Protein AF-0000000068451616 (afdb_homodimer)

Radius of gyration: 32.71 Å; Cα contacts (8 Å, |Δi|>4): 612; chains: 2; bounding box: 84×54×165 Å

Organism: Equus asinus (NCBI:txid9793)

InterPro domains:
  IPR013106 Immunoglobulin V-set domain [PF07686] (40-135)
  IPR013783 Immunoglobulin-like fold [G3DSA:2.60.40.10] (35-140)
  IPR036179 Immunoglobulin-like domain superfamily [SSF48726] (35-139)
  IPR050831 Carcinoembryonic antigen-related cell adhesion [PTHR44427] (1-140)

Secondary structure (DSSP, 8-state):
------------------------------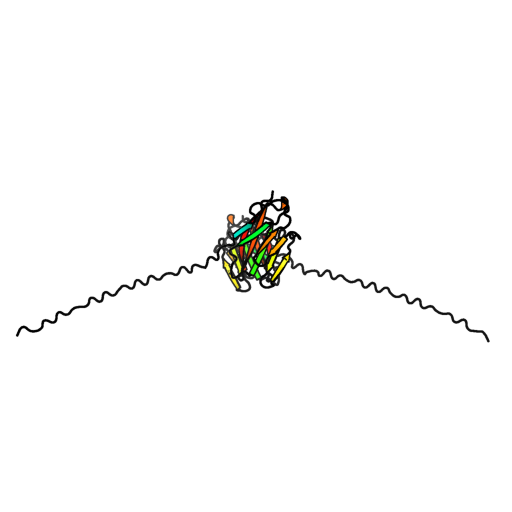-----EEEEESSEE-TTS-EEEEEE---TTEEEEEEEESSS--GGGEEEEEETTTTEEEE-TT--TTEEE-TTS-EEE-S--GGG-EEEEEEEEETTS-EEEEEEEEEE-/-----------------------------------EEEEESSEE-TTS-EEEEEE---TTEEEEEEEESSS--GGGEEEEEETTTTEEEE-TT--TTEEE-TTS-EEE-S--GGG-EEEEEEEEETTS-EEEEEEEEEE-

pLDDT: mean 82.46, std 22.52, range [28.64, 98.62]

Sequence (280 aa):
METPSATTHRGHILHGFLLAVSFLTFWNLPTSAKPIIESVPTNAITGMEVLLFVYNLPEDLAGCAWYKGDKVDPKLEIASFGINTSKITPGPAYTSQHKLYPDGSLLFRNVIPENTGYYTLLVTRKNSLVDTAIGELHIYMETPSATTHRGHILHGFLLAVSFLTFWNLPTSAKPIIESVPTNAITGMEVLLFVYNLPEDLAGCAWYKGDKVDPKLEIASFGINTSKITPGPAYTSQHKLYPDGSLLFRNVIPENTGYYTLLVTRKNSLVDTAIGELHIY

Foldseek 3Di:
DPDPDPPPPPPPPPPPPPPPPPPPPPVVVVPQDAKDWDKVVQEAEAQAKIKTDIPRADPQFQKKWKFPADDDDQCRTAWMAGPVVRDIGGGNNHDPQWDADPNGMIMGGRDDQVSFHKMKMWIAGPVRDIGIDIDGYHYD/DPDDPPPPPPPPPPPPPPPPPPPPPPPVPVPQDAKDWDKVVQEAEAQAKIKTDIPRADPQWQKKWKFPADDDDQCGTAWMAGPVVRDIGGGNNHDPQWDADPNGMIMGGRDDQVSFHKMKMWTAGPVRDIGIDIDGYHYD

Nearest PDB structures (foldseek):
  4wtz-assembly5_L  TM=9.786E-01  e=1.176E-15  Homo sapiens
  4wtz-assembly1_A  TM=9.736E-01  e=2.062E-15  Homo sapiens
  6gbg-assembly1_D  TM=9.822E-01  e=4.786E-15  Homo sapiens
  6xo1-assembly2_B  TM=9.746E-01  e=2.440E-15  Homo sapiens
  2qst-assembly1_A  TM=9.740E-01  e=8.392E-15  Homo sapiens

Solvent-accessible surface area (backbone atoms only — not comparable to full-atom values): 15755 Å² total; per-residue (Å²): 136,84,78,79,80,78,76,77,74,73,72,75,72,74,72,71,73,72,72,72,73,71,71,72,67,67,74,65,62,77,69,68,58,72,52,44,60,44,41,45,53,62,70,36,50,58,60,37,65,36,30,42,40,56,39,52,71,59,92,53,54,31,24,36,34,37,16,57,32,86,42,73,40,67,78,30,17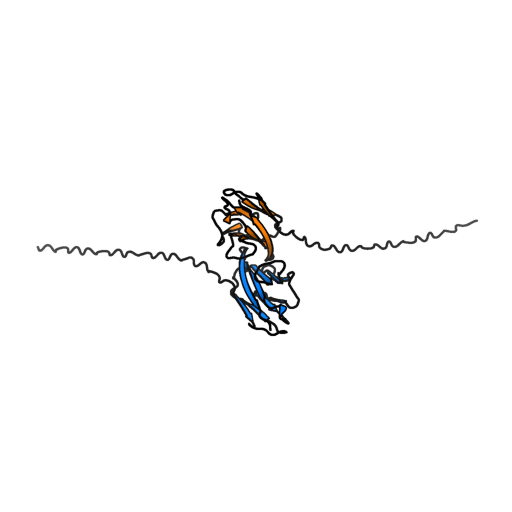,27,35,32,36,13,58,88,73,70,42,77,45,77,34,75,54,44,52,91,44,53,46,80,45,98,76,64,24,40,35,35,42,61,36,43,58,82,66,38,44,42,30,18,39,41,38,31,30,70,71,50,48,66,48,70,36,68,34,62,44,45,42,88,136,85,75,79,82,78,77,79,74,75,74,77,74,73,74,70,76,72,71,72,72,72,70,71,65,67,74,66,63,76,69,66,58,72,51,45,60,43,43,46,54,63,69,36,51,58,60,37,65,36,30,42,39,55,39,52,71,59,90,54,53,32,24,36,34,37,16,57,31,85,41,74,40,67,76,30,17,28,36,33,36,12,58,89,74,71,40,75,44,76,34,78,55,44,52,91,45,52,46,80,43,98,77,65,23,38,35,36,44,59,35,45,59,84,64,38,44,41,29,19,39,39,37,32,30,69,70,50,49,67,48,70,37,69,38,62,45,45,42,88

Structure (mmCIF, N/CA/C/O backbone):
data_AF-0000000068451616-model_v1
#
loop_
_entity.id
_entity.type
_entity.pdbx_description
1 polymer 'Immunoglobulin V-set domain-containing protein'
#
loop_
_atom_site.group_PDB
_atom_site.id
_atom_site.type_symbol
_atom_site.label_atom_id
_atom_site.label_alt_id
_atom_site.label_comp_id
_atom_site.label_asym_id
_atom_site.label_entity_id
_atom_site.label_seq_id
_atom_site.pdbx_PDB_ins_code
_atom_site.Cartn_x
_atom_site.Cartn_y
_atom_site.Cartn_z
_atom_site.occupancy
_atom_site.B_iso_or_equiv
_atom_site.auth_seq_id
_atom_site.auth_comp_id
_atom_site.auth_asym_id
_atom_site.auth_atom_id
_atom_site.pdbx_PDB_model_num
ATOM 1 N N . MET A 1 1 ? 0.241 -14.672 96.75 1 29.44 1 MET A N 1
ATOM 2 C CA . MET A 1 1 ? -0.595 -14.234 95.625 1 29.44 1 MET A CA 1
ATOM 3 C C . MET A 1 1 ? 0.26 -13.703 94.5 1 29.44 1 MET A C 1
ATOM 5 O O . MET A 1 1 ? 0.786 -12.594 94.562 1 29.44 1 MET A O 1
ATOM 9 N N . GLU A 1 2 ? 1.086 -14.617 93.812 1 35.72 2 GLU A N 1
ATOM 10 C CA . GLU A 1 2 ? 2.096 -14.484 92.75 1 35.72 2 GLU A CA 1
ATOM 11 C C . GLU A 1 2 ? 1.477 -14.008 91.438 1 35.72 2 GLU A C 1
ATOM 13 O O . GLU A 1 2 ? 0.476 -14.562 91 1 35.72 2 GLU A O 1
ATOM 18 N N . THR A 1 3 ? 1.466 -12.695 91.25 1 39.06 3 THR A N 1
ATOM 19 C CA . THR A 1 3 ? 0.95 -11.953 90.062 1 39.06 3 THR A CA 1
ATOM 20 C C . THR A 1 3 ? 1.552 -12.477 88.75 1 39.06 3 THR A C 1
ATOM 22 O O . THR A 1 3 ? 2.773 -12.562 88.625 1 39.06 3 THR A O 1
ATOM 25 N N . PRO A 1 4 ? 0.823 -13.305 88 1 42.22 4 PRO A N 1
ATOM 26 C CA . PRO A 1 4 ? 1.275 -13.922 86.75 1 42.22 4 PRO A CA 1
ATOM 27 C C . PRO A 1 4 ? 1.664 -12.898 85.688 1 42.22 4 PRO A C 1
ATOM 29 O O . PRO A 1 4 ? 1.016 -11.852 85.562 1 42.22 4 PRO A O 1
ATOM 32 N N . SER A 1 5 ? 2.961 -12.711 85.375 1 38.53 5 SER A N 1
ATOM 33 C CA . SER A 1 5 ? 3.598 -11.852 84.375 1 38.53 5 SER A CA 1
ATOM 34 C C . SER A 1 5 ? 3.027 -12.102 83 1 38.53 5 SER A C 1
ATOM 36 O O . SER A 1 5 ? 2.971 -13.25 82.5 1 38.53 5 SER A O 1
ATOM 38 N N . ALA A 1 6 ? 2.033 -11.328 82.562 1 42.56 6 ALA A N 1
ATOM 39 C CA . ALA A 1 6 ? 1.314 -11.234 81.312 1 42.56 6 ALA A CA 1
ATOM 40 C C . ALA A 1 6 ? 2.283 -11.086 80.125 1 42.56 6 ALA A C 1
ATOM 42 O O . ALA A 1 6 ? 3.014 -10.094 80.062 1 42.56 6 ALA A O 1
ATOM 43 N N . THR A 1 7 ? 2.992 -12.172 79.75 1 39.66 7 THR A N 1
ATOM 44 C CA . THR A 1 7 ? 3.879 -12.133 78.625 1 39.66 7 THR A CA 1
ATOM 45 C C . THR A 1 7 ? 3.133 -11.633 77.375 1 39.66 7 THR A C 1
ATOM 47 O O . THR A 1 7 ? 2.137 -12.234 76.938 1 39.66 7 THR A O 1
ATOM 50 N N . THR A 1 8 ? 3.01 -10.281 77.25 1 39.38 8 THR A N 1
ATOM 51 C CA . THR A 1 8 ? 2.436 -9.633 76.062 1 39.38 8 THR A CA 1
ATOM 52 C C . THR A 1 8 ? 3.107 -10.141 74.75 1 39.38 8 THR A C 1
ATOM 54 O O . THR A 1 8 ? 4.32 -9.992 74.625 1 39.38 8 THR A O 1
ATOM 57 N N . HIS A 1 9 ? 2.805 -11.414 74.312 1 40.88 9 HIS A N 1
ATOM 58 C CA . HIS A 1 9 ? 3.248 -11.914 73.062 1 40.88 9 HIS A CA 1
ATOM 59 C C . HIS A 1 9 ? 2.887 -10.938 71.938 1 40.88 9 HIS A C 1
ATOM 61 O O . HIS A 1 9 ? 1.709 -10.641 71.688 1 40.88 9 HIS A O 1
ATOM 67 N N . ARG A 1 10 ? 3.586 -9.773 71.812 1 38.19 10 ARG A N 1
ATOM 68 C CA . ARG A 1 10 ? 3.391 -8.883 70.688 1 38.19 10 ARG A CA 1
ATOM 69 C C . ARG A 1 10 ? 3.494 -9.648 69.375 1 38.19 10 ARG A C 1
ATOM 71 O O . ARG A 1 10 ? 4.527 -10.25 69.125 1 38.19 10 ARG A O 1
ATOM 78 N N . GLY A 1 11 ? 2.439 -10.359 69 1 37.06 11 GLY A N 1
ATOM 79 C CA . GLY A 1 11 ? 2.34 -10.914 67.688 1 37.06 11 GLY A CA 1
ATOM 80 C C . GLY A 1 11 ? 2.732 -9.93 66.562 1 37.06 11 GLY A C 1
ATOM 81 O O . GLY A 1 11 ? 2.213 -8.812 66.562 1 37.06 11 GLY A O 1
ATOM 82 N N . HIS A 1 12 ? 4.098 -9.719 66.375 1 43.09 12 HIS A N 1
ATOM 83 C CA . HIS A 1 12 ? 4.508 -8.992 65.188 1 43.09 12 HIS A CA 1
ATOM 84 C C . HIS A 1 12 ? 3.707 -9.43 64 1 43.09 12 HIS A C 1
ATOM 86 O O . HIS A 1 12 ? 3.705 -10.609 63.625 1 43.09 12 HIS A O 1
ATOM 92 N N . ILE A 1 13 ? 2.496 -8.922 63.875 1 42.34 13 ILE A N 1
ATOM 93 C CA . ILE A 1 13 ? 1.743 -9.016 62.625 1 42.34 13 ILE A CA 1
ATOM 94 C C . ILE A 1 13 ? 2.633 -8.625 61.469 1 42.34 13 ILE A C 1
ATOM 96 O O . ILE A 1 13 ? 3.102 -7.484 61.375 1 42.34 13 ILE A O 1
ATOM 100 N N . LEU A 1 14 ? 3.602 -9.516 61.094 1 39.62 14 LEU A N 1
ATOM 101 C CA . LEU A 1 14 ? 4.238 -9.328 59.781 1 39.62 14 LEU A CA 1
ATOM 102 C C . LEU A 1 14 ? 3.205 -8.977 58.719 1 39.62 14 LEU A C 1
ATOM 104 O O . LEU A 1 14 ? 2.295 -9.758 58.438 1 39.62 14 LEU A O 1
ATOM 108 N N . HIS A 1 15 ? 2.73 -7.688 58.75 1 44.72 15 HIS A N 1
ATOM 109 C CA . HIS A 1 15 ? 2.033 -7.215 57.562 1 44.72 15 HIS A CA 1
ATOM 110 C C . HIS A 1 15 ? 2.729 -7.691 56.312 1 44.72 15 HIS A C 1
ATOM 112 O O . HIS A 1 15 ? 3.9 -7.383 56.062 1 44.72 15 HIS A O 1
ATOM 118 N N . GLY A 1 16 ? 2.529 -8.953 55.969 1 41.09 16 GLY A N 1
ATOM 119 C CA . GLY A 1 16 ? 2.92 -9.391 54.625 1 41.09 16 GLY A CA 1
ATOM 120 C C . GLY A 1 16 ? 2.721 -8.328 53.562 1 41.09 16 GLY A C 1
ATOM 121 O O . GLY A 1 16 ? 1.632 -7.762 53.438 1 41.09 16 GLY A O 1
ATOM 122 N N . PHE A 1 17 ? 3.701 -7.391 53.375 1 48.03 17 PHE A N 1
ATOM 123 C CA . PHE A 1 17 ? 3.742 -6.559 52.188 1 48.03 17 PHE A CA 1
ATOM 124 C C . PHE A 1 17 ? 3.299 -7.352 50.969 1 48.03 17 PHE A C 1
ATOM 126 O O . PHE A 1 17 ? 3.99 -8.273 50.531 1 48.03 17 PHE A O 1
ATOM 133 N N . LEU A 1 18 ? 1.997 -7.625 50.875 1 45.25 18 LEU A N 1
ATOM 134 C CA . LEU A 1 18 ? 1.497 -8.078 49.594 1 45.25 18 LEU A CA 1
ATOM 135 C C . LEU A 1 18 ? 2.02 -7.191 48.469 1 45.25 18 LEU A C 1
ATOM 137 O O . LEU A 1 18 ? 1.671 -6.008 48.375 1 45.25 18 LEU A O 1
ATOM 141 N N . LEU A 1 19 ? 3.389 -7.273 48.219 1 43.84 19 LEU A N 1
ATOM 142 C CA . LEU A 1 19 ? 3.828 -6.711 46.938 1 43.84 19 LEU A CA 1
ATOM 143 C C . LEU A 1 19 ? 2.855 -7.062 45.812 1 43.84 19 LEU A C 1
ATOM 145 O O . LEU A 1 19 ? 2.715 -8.234 45.469 1 43.84 19 LEU A O 1
ATOM 149 N N . ALA A 1 20 ? 1.73 -6.367 45.781 1 45.69 20 ALA A N 1
ATOM 150 C CA . ALA A 1 20 ? 0.934 -6.434 44.531 1 45.69 20 ALA A CA 1
ATOM 151 C C . ALA A 1 20 ? 1.814 -6.281 43.312 1 45.69 20 ALA A C 1
ATOM 153 O O . ALA A 1 20 ? 2.387 -5.215 43.062 1 45.69 20 ALA A O 1
ATOM 154 N N . VAL A 1 21 ? 2.658 -7.266 42.969 1 46.81 21 VAL A N 1
ATOM 155 C CA . VAL A 1 21 ? 3.225 -7.246 41.625 1 46.81 21 VAL A CA 1
ATOM 156 C C . VAL A 1 21 ? 2.145 -6.879 40.625 1 46.81 21 VAL A C 1
ATOM 158 O O . VAL A 1 21 ? 1.189 -7.633 40.406 1 46.81 21 VAL A O 1
ATOM 161 N N . SER A 1 22 ? 1.773 -5.605 40.562 1 43.66 22 SER A N 1
ATOM 162 C CA . SER A 1 22 ? 0.978 -5.211 39.406 1 43.66 22 SER A CA 1
ATOM 163 C C . SER A 1 22 ? 1.581 -5.742 38.125 1 43.66 22 SER A C 1
ATOM 165 O O . SER A 1 22 ? 2.709 -5.391 37.75 1 43.66 22 SER A O 1
ATOM 167 N N . PHE A 1 23 ? 1.336 -7.004 37.781 1 44.09 23 PHE A N 1
ATOM 168 C CA . PHE A 1 23 ? 1.593 -7.441 36.438 1 44.09 23 PHE A CA 1
ATOM 169 C C . PHE A 1 23 ? 1.141 -6.379 35.438 1 44.09 23 PHE A C 1
ATOM 171 O O . PHE A 1 23 ? -0.058 -6.137 35.281 1 44.09 23 PHE A O 1
ATOM 178 N N . LEU A 1 24 ? 1.8 -5.227 35.375 1 41.12 24 LEU A N 1
ATOM 179 C CA . LEU A 1 24 ? 1.592 -4.5 34.125 1 41.12 24 LEU A CA 1
ATOM 180 C C . LEU A 1 24 ? 1.458 -5.465 32.969 1 41.12 24 LEU A C 1
ATOM 182 O O . LEU A 1 24 ? 2.432 -6.117 32.562 1 41.12 24 LEU A O 1
ATOM 186 N N . THR A 1 25 ? 0.361 -6.211 32.938 1 39.06 25 THR A N 1
ATOM 187 C CA . THR A 1 25 ? 0.051 -6.906 31.688 1 39.06 25 THR A CA 1
ATOM 188 C C . THR A 1 25 ? 0.495 -6.086 30.469 1 39.06 25 THR A C 1
ATOM 190 O O . THR A 1 25 ? 0.006 -4.973 30.266 1 39.06 25 THR A O 1
ATOM 193 N N . PHE A 1 26 ? 1.808 -5.969 30.297 1 38.78 26 PHE A N 1
ATOM 194 C CA . PHE A 1 26 ? 2.119 -5.594 28.922 1 38.78 26 PHE A CA 1
ATOM 195 C C . PHE A 1 26 ? 1.011 -6.039 27.969 1 38.78 26 PHE A C 1
ATOM 197 O O . PHE A 1 26 ? 0.754 -7.234 27.828 1 38.78 26 PHE A O 1
ATOM 204 N N . TRP A 1 27 ? -0.076 -5.367 27.969 1 40 27 TRP A N 1
ATOM 205 C CA . TRP A 1 27 ? -0.937 -5.562 26.797 1 40 27 TRP A CA 1
ATOM 206 C C . TRP A 1 27 ? -0.13 -6.051 25.609 1 40 27 TRP A C 1
ATOM 208 O O . TRP A 1 27 ? 0.63 -5.289 25 1 40 27 TRP A O 1
ATOM 218 N N . ASN A 1 28 ? 0.568 -7.164 25.719 1 40.34 28 ASN A N 1
ATOM 219 C CA . ASN A 1 28 ? 1.005 -7.828 24.5 1 40.34 28 ASN A CA 1
ATOM 220 C C . ASN A 1 28 ? 0.06 -7.543 23.344 1 40.34 28 ASN A C 1
ATOM 222 O O . ASN A 1 28 ? -1.091 -7.98 23.344 1 40.34 28 ASN A O 1
ATOM 226 N N . LEU A 1 29 ? -0.172 -6.363 22.938 1 41.44 29 LEU A N 1
ATOM 227 C CA . LEU A 1 29 ? -0.788 -6.262 21.609 1 41.44 29 LEU A CA 1
ATOM 228 C C . LEU A 1 29 ? -0.482 -7.496 20.781 1 41.44 29 LEU A C 1
ATOM 230 O O . LEU A 1 29 ? 0.672 -7.922 20.688 1 41.44 29 LEU A O 1
ATOM 234 N N . PRO A 1 30 ? -1.293 -8.484 20.875 1 46.47 30 PRO A N 1
ATOM 235 C CA . PRO A 1 30 ? -1.047 -9.547 19.906 1 46.47 30 PRO A CA 1
ATOM 236 C C . PRO A 1 30 ? -0.325 -9.055 18.656 1 46.47 30 PRO A C 1
ATOM 238 O O . PRO A 1 30 ? -0.848 -8.195 17.938 1 46.47 30 PRO A O 1
ATOM 241 N N . THR A 1 31 ? 0.935 -8.766 18.719 1 52.78 31 THR A N 1
ATOM 242 C CA . THR A 1 31 ? 1.707 -8.508 17.5 1 52.78 31 THR A CA 1
ATOM 243 C C . THR A 1 31 ? 1.295 -9.469 16.391 1 52.78 31 THR A C 1
ATOM 245 O O . THR A 1 31 ? 1.575 -10.664 16.453 1 52.78 31 THR A O 1
ATOM 248 N N . SER A 1 32 ? 0.023 -9.422 16.047 1 60.88 32 SER A N 1
ATOM 249 C CA . SER A 1 32 ? -0.247 -10.266 14.891 1 60.88 32 SER A CA 1
ATOM 250 C C . SER A 1 32 ? 0.983 -10.391 13.992 1 60.88 32 SER A C 1
ATOM 252 O O . SER A 1 32 ? 1.671 -9.398 13.734 1 60.88 32 SER A O 1
ATOM 254 N N . ALA A 1 33 ? 1.631 -11.445 13.992 1 74.56 33 ALA A N 1
ATOM 255 C CA . ALA A 1 33 ? 2.785 -11.758 13.156 1 74.56 33 ALA A CA 1
ATOM 256 C C . ALA A 1 33 ? 2.605 -11.195 11.742 1 74.56 33 ALA A C 1
ATOM 258 O O . ALA A 1 33 ? 1.495 -11.195 11.211 1 74.56 33 ALA A O 1
ATOM 259 N N . LYS A 1 34 ? 3.635 -10.461 11.219 1 86.19 34 LYS A N 1
ATOM 260 C CA . LYS A 1 34 ? 3.691 -9.984 9.844 1 86.19 34 LYS A CA 1
ATOM 261 C C . LYS A 1 34 ? 3.609 -11.141 8.852 1 86.19 34 LYS A C 1
ATOM 263 O O . LYS A 1 34 ? 4.074 -12.242 9.141 1 86.19 34 LYS A O 1
ATOM 268 N N . PRO A 1 35 ? 2.943 -10.961 7.789 1 94.06 35 PRO A N 1
ATOM 269 C CA . PRO A 1 35 ? 2.896 -12.023 6.785 1 94.06 35 PRO A CA 1
ATOM 270 C C . PRO A 1 35 ? 4.285 -12.469 6.336 1 94.06 35 PRO A C 1
ATOM 272 O O . PRO A 1 35 ? 5.203 -11.648 6.234 1 94.06 35 PRO A O 1
ATOM 275 N N . ILE A 1 36 ? 4.438 -13.742 6.086 1 95.44 36 ILE A N 1
ATOM 276 C CA . ILE A 1 36 ? 5.66 -14.344 5.562 1 95.44 36 ILE A CA 1
ATOM 277 C C . ILE A 1 36 ? 5.375 -15 4.215 1 95.44 36 ILE A C 1
ATOM 279 O O . ILE A 1 36 ? 4.344 -15.656 4.047 1 95.44 36 ILE A O 1
ATOM 283 N N . ILE A 1 37 ? 6.301 -14.867 3.314 1 98 37 ILE A N 1
ATOM 284 C CA . ILE A 1 37 ? 6.121 -15.414 1.975 1 98 37 ILE A CA 1
ATOM 285 C C . ILE A 1 37 ? 7.195 -16.469 1.7 1 98 37 ILE A C 1
ATOM 287 O O . ILE A 1 37 ? 8.375 -16.25 1.982 1 98 37 ILE A O 1
ATOM 291 N N . GLU A 1 38 ? 6.762 -17.562 1.189 1 97.5 38 GLU A N 1
ATOM 292 C CA . GLU A 1 38 ? 7.695 -18.594 0.761 1 97.5 38 GLU A CA 1
ATOM 293 C C . GLU A 1 38 ? 7.438 -19 -0.686 1 97.5 38 GLU A C 1
ATOM 295 O O . GLU A 1 38 ? 6.289 -19.219 -1.081 1 97.5 38 GLU A O 1
ATOM 300 N N . SER A 1 39 ? 8.484 -19.062 -1.41 1 98.06 39 SER A N 1
ATOM 301 C CA . SER A 1 39 ? 8.383 -19.562 -2.777 1 98.06 39 SER A CA 1
ATOM 302 C C . SER A 1 39 ? 8.461 -21.078 -2.816 1 98.06 39 SER A C 1
ATOM 304 O O . SER A 1 39 ? 9.398 -21.672 -2.287 1 98.06 39 SER A O 1
ATOM 306 N N . VAL A 1 40 ? 7.523 -21.703 -3.486 1 97.38 40 VAL A N 1
ATOM 307 C CA . VAL A 1 40 ? 7.473 -23.172 -3.578 1 97.38 40 VAL A CA 1
ATOM 308 C C . VAL A 1 40 ? 7.258 -23.594 -5.027 1 97.38 40 VAL A C 1
ATOM 310 O O . VAL A 1 40 ? 6.172 -23.406 -5.582 1 97.38 40 VAL A O 1
ATOM 313 N N . PRO A 1 41 ? 8.164 -24.141 -5.719 1 97.12 41 PRO A N 1
ATOM 314 C CA . PRO A 1 41 ? 9.492 -24.453 -5.18 1 97.12 41 PRO A CA 1
ATOM 315 C C . PRO A 1 41 ? 10.375 -23.203 -5.035 1 97.12 41 PRO 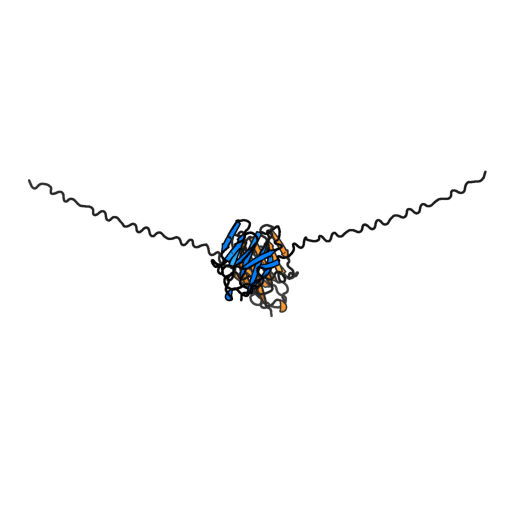A C 1
ATOM 317 O O . PRO A 1 41 ? 10.062 -22.156 -5.605 1 97.12 41 PRO A O 1
ATOM 320 N N . THR A 1 42 ? 11.453 -23.25 -4.207 1 95.38 42 THR A N 1
ATOM 321 C CA . THR A 1 42 ? 12.367 -22.141 -3.98 1 95.38 42 THR A CA 1
ATOM 322 C C . THR A 1 42 ? 13.094 -21.766 -5.27 1 95.38 42 THR A C 1
ATOM 324 O O . THR A 1 42 ? 13.297 -20.578 -5.555 1 95.38 42 THR A O 1
ATOM 327 N N . ASN A 1 43 ? 13.602 -22.781 -5.969 1 95.38 43 ASN A N 1
ATOM 328 C CA . ASN A 1 43 ? 14.18 -22.641 -7.301 1 95.38 43 ASN A CA 1
ATOM 329 C C . ASN A 1 43 ? 13.352 -23.375 -8.352 1 95.38 43 ASN A C 1
ATOM 331 O O . ASN A 1 43 ? 13.102 -24.562 -8.227 1 95.38 43 ASN A O 1
ATOM 335 N N . ALA A 1 44 ? 12.953 -22.578 -9.297 1 94.69 44 ALA A N 1
ATOM 336 C CA . ALA A 1 44 ? 12.078 -23.172 -10.297 1 94.69 44 ALA A CA 1
ATOM 337 C C . ALA A 1 44 ? 12.75 -23.234 -11.664 1 94.69 44 ALA A C 1
ATOM 339 O O . ALA A 1 44 ? 13.656 -22.438 -11.945 1 94.69 44 ALA A O 1
ATOM 340 N N . ILE A 1 45 ? 12.297 -24.234 -12.406 1 95.38 45 ILE A N 1
ATOM 341 C CA . ILE A 1 45 ? 12.758 -24.375 -13.781 1 95.38 45 ILE A CA 1
ATOM 342 C C . ILE A 1 45 ? 11.711 -23.828 -14.742 1 95.38 45 ILE A C 1
ATOM 344 O O . ILE A 1 45 ? 10.508 -23.922 -14.477 1 95.38 45 ILE A O 1
ATOM 348 N N . THR A 1 46 ? 12.258 -23.328 -15.828 1 96.19 46 THR A N 1
ATOM 349 C CA . THR A 1 46 ? 11.383 -22.781 -16.859 1 96.19 46 THR A CA 1
ATOM 350 C C . THR A 1 46 ? 10.289 -23.766 -17.234 1 96.19 46 THR A C 1
ATOM 352 O O . THR A 1 46 ? 10.555 -24.969 -17.375 1 96.19 46 THR A O 1
ATOM 355 N N . GLY A 1 47 ? 9.023 -23.297 -17.297 1 96.25 47 GLY A N 1
ATOM 356 C CA . GLY A 1 47 ? 7.91 -24.125 -17.734 1 96.25 47 GLY A CA 1
ATOM 357 C C . GLY A 1 47 ? 7.105 -24.688 -16.578 1 96.25 47 GLY A C 1
ATOM 358 O O . GLY A 1 47 ? 5.992 -25.188 -16.781 1 96.25 47 GLY A O 1
ATOM 359 N N . MET A 1 48 ? 7.574 -24.578 -15.367 1 96.06 48 MET A N 1
ATOM 360 C CA . MET A 1 48 ? 6.891 -25.156 -14.211 1 96.06 48 MET A CA 1
ATOM 361 C C . MET A 1 48 ? 6.02 -24.109 -13.516 1 96.06 48 MET A C 1
ATOM 363 O O . MET A 1 48 ? 5.895 -22.984 -13.992 1 96.06 48 MET A O 1
ATOM 367 N N . GLU A 1 49 ? 5.309 -24.609 -12.508 1 97.88 49 GLU A N 1
ATOM 368 C CA . GLU A 1 49 ? 4.512 -23.719 -11.672 1 97.88 49 GLU A CA 1
ATOM 369 C C . GLU A 1 49 ? 5.25 -23.375 -10.383 1 97.88 49 GLU A C 1
ATOM 371 O O . GLU A 1 49 ? 5.98 -24.203 -9.836 1 97.88 49 GLU A O 1
ATOM 376 N N . VAL A 1 50 ? 5.125 -22.188 -10.008 1 98.44 50 VAL A N 1
ATOM 377 C CA . VAL A 1 50 ? 5.695 -21.75 -8.742 1 98.44 50 VAL A CA 1
ATOM 378 C C . VAL A 1 50 ? 4.633 -21.016 -7.922 1 98.44 50 VAL A C 1
ATOM 380 O O . VAL A 1 50 ? 3.877 -20.203 -8.461 1 98.44 50 VAL A O 1
ATOM 383 N N . LEU A 1 51 ? 4.543 -21.312 -6.656 1 98.5 51 LEU A N 1
ATOM 384 C CA . LEU A 1 51 ? 3.586 -20.688 -5.746 1 98.5 51 LEU A CA 1
ATOM 385 C C . LEU A 1 51 ? 4.297 -19.781 -4.75 1 98.5 51 LEU A C 1
ATOM 387 O O . LEU A 1 51 ? 5.246 -20.203 -4.086 1 98.5 51 LEU A O 1
ATOM 391 N N . LEU A 1 52 ? 3.947 -18.547 -4.75 1 98.56 52 LEU A N 1
ATOM 392 C CA . LEU A 1 52 ? 4.27 -17.719 -3.598 1 98.56 52 LEU A CA 1
ATOM 393 C C . LEU A 1 52 ? 3.256 -17.922 -2.479 1 98.56 52 LEU A C 1
ATOM 395 O O . LEU A 1 52 ? 2.174 -17.328 -2.502 1 98.56 52 LEU A O 1
ATOM 399 N N . PHE A 1 53 ? 3.631 -18.656 -1.56 1 98.25 53 PHE A N 1
ATOM 400 C CA . PHE A 1 53 ? 2.764 -19.078 -0.463 1 98.25 53 PHE A CA 1
ATOM 401 C C . PHE A 1 53 ? 2.826 -18.078 0.683 1 98.25 53 PHE A C 1
ATOM 403 O O . PHE A 1 53 ? 3.912 -17.672 1.103 1 98.25 53 PHE A O 1
ATOM 410 N N . VAL A 1 54 ? 1.695 -17.703 1.167 1 97.56 54 VAL A N 1
ATOM 411 C CA . VAL A 1 54 ? 1.624 -16.688 2.207 1 97.56 54 VAL A CA 1
ATOM 412 C C . VAL A 1 54 ? 1.225 -17.328 3.533 1 97.56 54 VAL A C 1
ATOM 414 O O . VAL A 1 54 ? 0.259 -18.094 3.594 1 97.56 54 VAL A O 1
ATOM 417 N N . TYR A 1 55 ? 2.025 -16.891 4.555 1 94.25 55 TYR A N 1
ATOM 418 C CA . TYR A 1 55 ? 1.735 -17.328 5.914 1 94.25 55 TYR A CA 1
ATOM 419 C C . TYR A 1 55 ? 1.381 -16.141 6.809 1 94.25 55 TYR A C 1
ATOM 421 O O . TYR A 1 55 ? 1.719 -15 6.496 1 94.25 55 TYR A O 1
ATOM 429 N N . ASN A 1 56 ? 0.705 -16.391 7.867 1 93.31 56 ASN A N 1
ATOM 430 C CA . ASN A 1 56 ? 0.478 -15.453 8.961 1 93.31 56 ASN A CA 1
ATOM 431 C C . ASN A 1 56 ? -0.313 -14.234 8.492 1 93.31 56 ASN A C 1
ATOM 433 O O . ASN A 1 56 ? 0.057 -13.094 8.789 1 93.31 56 ASN A O 1
ATOM 437 N N . LEU A 1 57 ? -1.329 -14.5 7.746 1 93.56 57 LEU A N 1
ATOM 438 C CA . LEU A 1 57 ? -2.234 -13.398 7.449 1 93.56 57 LEU A CA 1
ATOM 439 C C . LEU A 1 57 ? -3.064 -13.031 8.672 1 93.56 57 LEU A C 1
ATOM 441 O O . LEU A 1 57 ? -3.443 -13.898 9.461 1 93.56 57 LEU A O 1
ATOM 445 N N . PRO A 1 58 ? -3.295 -11.781 8.836 1 91.44 58 PRO A N 1
ATOM 446 C CA . PRO A 1 58 ? -4.062 -11.367 10.016 1 91.44 58 PRO A CA 1
ATOM 447 C C . PRO A 1 58 ? -5.504 -11.875 9.984 1 91.44 58 PRO A C 1
ATOM 449 O O . PRO A 1 58 ? -6.07 -12.078 8.914 1 91.44 58 PRO A O 1
ATOM 452 N N . GLU A 1 59 ? -6.113 -12.031 11.141 1 89.5 59 GLU A N 1
ATOM 453 C CA . GLU A 1 59 ? -7.488 -12.508 11.266 1 89.5 59 GLU A CA 1
ATOM 454 C C . GLU A 1 59 ? -8.477 -11.461 10.758 1 89.5 59 GLU A C 1
ATOM 456 O O . GLU A 1 59 ? -9.562 -11.812 10.281 1 89.5 59 GLU A O 1
ATOM 461 N N . ASP A 1 60 ? -8.102 -10.258 10.859 1 89.75 60 ASP A N 1
ATOM 462 C CA . ASP A 1 60 ? -9 -9.188 10.445 1 89.75 60 ASP A CA 1
ATOM 463 C C . ASP A 1 60 ? -8.641 -8.68 9.055 1 89.75 60 ASP A C 1
ATOM 465 O O . ASP A 1 60 ? -8.688 -7.477 8.797 1 89.75 60 ASP A O 1
ATOM 469 N N . LEU A 1 61 ? -8.289 -9.547 8.273 1 90.94 61 LEU A N 1
ATOM 470 C CA . LEU A 1 61 ? -7.938 -9.242 6.895 1 90.94 61 LEU A CA 1
ATOM 471 C C . LEU A 1 61 ? -9.133 -8.672 6.141 1 90.94 61 LEU A C 1
ATOM 473 O O . LEU A 1 61 ? -10.234 -9.219 6.211 1 90.94 61 LEU A O 1
ATOM 477 N N . ALA A 1 62 ? -8.945 -7.586 5.516 1 90.56 62 ALA A N 1
ATOM 478 C CA . ALA A 1 62 ? -9.953 -7.02 4.625 1 90.56 62 ALA A CA 1
ATOM 479 C C . ALA A 1 62 ? -9.664 -7.375 3.168 1 90.56 62 ALA A C 1
ATOM 481 O O . ALA A 1 62 ? -10.578 -7.5 2.355 1 90.56 62 ALA A O 1
ATOM 482 N N . GLY A 1 63 ? -8.367 -7.43 2.85 1 92.69 63 GLY A N 1
ATOM 483 C CA . GLY A 1 63 ? -7.953 -7.785 1.501 1 92.69 63 GLY A CA 1
ATOM 484 C C . GLY A 1 63 ? -6.445 -7.828 1.329 1 92.69 63 GLY A C 1
ATOM 485 O O . GLY A 1 63 ? -5.699 -7.535 2.266 1 92.69 63 GLY A O 1
ATOM 486 N N . CYS 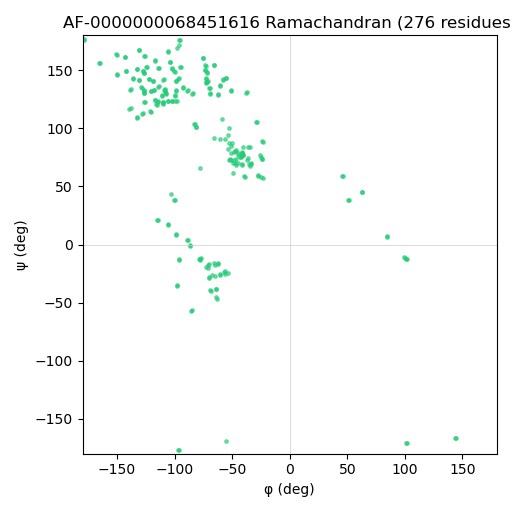A 1 64 ? -6.02 -8.211 0.175 1 96.44 64 CYS A N 1
ATOM 487 C CA . CYS A 1 64 ? -4.602 -8.203 -0.156 1 96.44 64 CYS A CA 1
ATOM 488 C C . CYS A 1 64 ? -4.391 -7.969 -1.647 1 96.44 64 CYS A C 1
ATOM 490 O O . CYS A 1 64 ? -5.332 -8.062 -2.434 1 96.44 64 CYS A O 1
ATOM 492 N N . ALA A 1 65 ? -3.221 -7.617 -2.004 1 96.75 65 ALA A N 1
ATOM 493 C CA . ALA A 1 65 ? -2.85 -7.371 -3.396 1 96.75 65 ALA A CA 1
ATOM 494 C C . ALA A 1 65 ? -1.379 -7.695 -3.637 1 96.75 65 ALA A C 1
ATOM 496 O O . ALA A 1 65 ? -0.546 -7.535 -2.742 1 96.75 65 ALA A O 1
ATOM 497 N N . TRP A 1 66 ? -1.096 -8.172 -4.82 1 97.94 66 TRP A N 1
ATOM 498 C CA . TRP A 1 66 ? 0.273 -8.484 -5.219 1 97.94 66 TRP A CA 1
ATOM 499 C C . TRP A 1 66 ? 0.769 -7.5 -6.277 1 97.94 66 TRP A C 1
ATOM 501 O O . TRP A 1 66 ? 0.03 -7.145 -7.199 1 97.94 66 TRP A O 1
ATOM 511 N N . TYR A 1 67 ? 1.992 -7.164 -6.152 1 97.38 67 TYR A N 1
ATOM 512 C CA . TYR A 1 67 ? 2.658 -6.262 -7.086 1 97.38 67 TYR A CA 1
ATOM 513 C C . TYR A 1 67 ? 3.986 -6.84 -7.551 1 97.38 67 TYR A C 1
ATOM 515 O O . TYR A 1 67 ? 4.715 -7.453 -6.766 1 97.38 67 TYR A O 1
ATOM 523 N N . LYS A 1 68 ? 4.191 -6.582 -8.828 1 97.81 68 LYS A N 1
ATOM 524 C CA . LYS A 1 68 ? 5.543 -6.887 -9.297 1 97.81 68 LYS A CA 1
ATOM 525 C C . LYS A 1 68 ? 6.559 -5.906 -8.711 1 97.81 68 LYS A C 1
ATOM 527 O O . LYS A 1 68 ? 6.293 -4.707 -8.633 1 97.81 68 LYS A O 1
ATOM 532 N N . GLY A 1 69 ? 7.688 -6.508 -8.242 1 96.44 69 GLY A N 1
ATOM 533 C CA . GLY A 1 69 ? 8.742 -5.656 -7.715 1 96.44 69 GLY A CA 1
ATOM 534 C C . GLY A 1 69 ? 8.773 -5.609 -6.199 1 96.44 69 GLY A C 1
ATOM 535 O O . GLY A 1 69 ? 8.086 -6.387 -5.535 1 96.44 69 GLY A O 1
ATOM 536 N N . ASP A 1 70 ? 9.57 -4.719 -5.633 1 95 70 ASP A N 1
ATOM 537 C CA . ASP A 1 70 ? 9.789 -4.664 -4.191 1 95 70 ASP A CA 1
ATOM 538 C C . ASP A 1 70 ? 9.047 -3.484 -3.564 1 95 70 ASP A C 1
ATOM 540 O O . ASP A 1 70 ? 9.391 -3.045 -2.465 1 95 70 ASP A O 1
ATOM 544 N N . LYS A 1 71 ? 8.047 -2.924 -4.34 1 91 71 LYS A N 1
ATOM 545 C CA . LYS A 1 71 ? 7.27 -1.8 -3.832 1 91 71 LYS A CA 1
ATOM 546 C C . LYS A 1 71 ? 5.812 -1.897 -4.273 1 91 71 LYS A C 1
ATOM 548 O O . LYS A 1 71 ? 5.48 -2.664 -5.18 1 91 71 LYS A O 1
ATOM 553 N N . VAL A 1 72 ? 5.004 -1.172 -3.555 1 93.88 72 VAL A N 1
ATOM 554 C CA . VAL A 1 72 ? 3.604 -1.053 -3.947 1 93.88 72 VAL A CA 1
ATOM 555 C C . VAL A 1 72 ? 3.459 0.017 -5.027 1 93.88 72 VAL A C 1
ATOM 557 O O . VAL A 1 72 ? 3.619 1.209 -4.754 1 93.88 72 VAL A O 1
ATOM 560 N N . ASP A 1 73 ? 3.287 -0.436 -6.199 1 90.88 73 ASP A N 1
ATOM 561 C CA . ASP A 1 73 ? 3.045 0.418 -7.359 1 90.88 73 ASP A CA 1
ATOM 562 C C . ASP A 1 73 ? 1.807 -0.037 -8.125 1 90.88 73 ASP A C 1
ATOM 564 O O . ASP A 1 73 ? 1.834 -1.066 -8.805 1 90.88 73 ASP A O 1
ATOM 568 N N . PRO A 1 74 ? 0.775 0.785 -8.086 1 89.06 74 PRO A N 1
ATOM 569 C CA . PRO A 1 74 ? -0.478 0.368 -8.719 1 89.06 74 PRO A CA 1
ATOM 570 C C . PRO A 1 74 ? -0.302 0.012 -10.195 1 89.06 74 PRO A C 1
ATOM 572 O O . PRO A 1 74 ? -1.041 -0.823 -10.719 1 89.06 74 PRO A O 1
ATOM 575 N N . LYS A 1 75 ? 0.688 0.544 -10.852 1 89.81 75 LYS A N 1
ATOM 576 C CA . LYS A 1 75 ? 0.928 0.248 -12.258 1 89.81 75 LYS A CA 1
ATOM 577 C C . LYS A 1 75 ? 1.444 -1.176 -12.438 1 89.81 75 LYS A C 1
ATOM 579 O O . LYS A 1 75 ? 1.374 -1.731 -13.539 1 89.81 75 LYS A O 1
ATOM 584 N N . LEU A 1 76 ? 1.955 -1.713 -11.367 1 95.62 76 LEU A N 1
ATOM 585 C CA . LEU A 1 76 ? 2.553 -3.041 -11.438 1 95.62 76 LEU A CA 1
ATOM 586 C C . LEU A 1 76 ? 1.76 -4.043 -10.602 1 95.62 76 LEU A C 1
ATOM 588 O O . LEU A 1 76 ? 2.291 -5.078 -10.195 1 95.62 76 LEU A O 1
ATOM 592 N N . GLU A 1 77 ? 0.508 -3.693 -10.352 1 95.62 77 GLU A N 1
ATOM 593 C CA . GLU A 1 77 ? -0.364 -4.605 -9.617 1 95.62 77 GLU A CA 1
ATOM 594 C C . GLU A 1 77 ? -0.706 -5.836 -10.461 1 95.62 77 GLU A C 1
ATOM 596 O O . GLU A 1 77 ? -1.07 -5.711 -11.633 1 95.62 77 GLU A O 1
ATOM 601 N N . ILE A 1 78 ? -0.525 -6.945 -9.852 1 98.06 78 ILE A N 1
ATOM 602 C CA . ILE A 1 78 ? -0.87 -8.195 -10.523 1 98.06 78 ILE A CA 1
ATOM 603 C C . ILE A 1 78 ? -2.35 -8.5 -10.305 1 98.06 78 ILE A C 1
ATOM 605 O O . ILE A 1 78 ? -3.119 -8.578 -11.273 1 98.06 78 ILE A O 1
ATOM 609 N N . ALA A 1 79 ? -2.781 -8.586 -9.055 1 96.94 79 ALA A N 1
ATOM 610 C CA . ALA A 1 79 ? -4.168 -8.891 -8.719 1 96.94 79 ALA A CA 1
ATOM 611 C C . ALA A 1 79 ? -4.461 -8.555 -7.254 1 96.94 79 ALA A C 1
ATOM 613 O O . ALA A 1 79 ? -3.545 -8.469 -6.438 1 96.94 79 ALA A O 1
ATOM 614 N N . SER A 1 80 ? -5.703 -8.32 -6.984 1 95.31 80 SER A N 1
ATOM 615 C CA . SER A 1 80 ? -6.156 -8.047 -5.621 1 95.31 80 SER A CA 1
ATOM 616 C C . SER A 1 80 ? -7.387 -8.875 -5.273 1 95.31 80 SER A C 1
ATOM 618 O O . SER A 1 80 ? -8.102 -9.336 -6.164 1 95.31 80 SER A O 1
ATOM 620 N N . PHE A 1 81 ? -7.492 -9.156 -4.039 1 94.56 81 PHE A N 1
ATOM 621 C CA . PHE A 1 81 ? -8.633 -9.875 -3.484 1 94.56 81 PHE A CA 1
ATOM 622 C C . PHE A 1 81 ? -9.25 -9.109 -2.328 1 94.56 81 PHE A C 1
ATOM 624 O O . PHE A 1 81 ? -8.547 -8.633 -1.435 1 94.56 81 PHE A O 1
ATOM 631 N N . GLY A 1 82 ? -10.547 -8.953 -2.379 1 92.62 82 GLY A N 1
ATOM 632 C CA . GLY A 1 82 ? -11.312 -8.352 -1.297 1 92.62 82 GLY A CA 1
ATOM 633 C C . GLY A 1 82 ? -12.203 -9.344 -0.571 1 92.62 82 GLY A C 1
ATOM 634 O O . GLY A 1 82 ? -13.023 -10.023 -1.193 1 92.62 82 GLY A O 1
ATOM 635 N N . ILE A 1 83 ? -12.062 -9.344 0.667 1 89.94 83 ILE A N 1
ATOM 636 C CA . ILE A 1 83 ? -12.797 -10.312 1.47 1 89.94 83 ILE A CA 1
ATOM 637 C C . ILE A 1 83 ? -14.289 -9.984 1.436 1 89.94 83 ILE A C 1
ATOM 639 O O . ILE A 1 83 ? -15.125 -10.875 1.306 1 89.94 83 ILE A O 1
ATOM 643 N N . ASN A 1 84 ? -14.586 -8.719 1.488 1 84.56 84 ASN A N 1
ATOM 644 C CA . ASN A 1 84 ? -15.984 -8.305 1.527 1 84.56 84 ASN A CA 1
ATOM 645 C C . ASN A 1 84 ? -16.719 -8.688 0.247 1 84.56 84 ASN A C 1
ATOM 647 O O . ASN A 1 84 ? -17.891 -9.086 0.29 1 84.56 84 ASN A O 1
ATOM 651 N N . THR A 1 85 ? -16.062 -8.578 -0.832 1 87.5 85 THR A N 1
ATOM 652 C CA . THR A 1 85 ? -16.703 -8.859 -2.113 1 87.5 85 THR A CA 1
ATOM 653 C C . THR A 1 85 ? -16.422 -10.297 -2.555 1 87.5 85 THR A C 1
ATOM 655 O O . THR A 1 85 ? -17.094 -10.82 -3.439 1 87.5 85 THR A O 1
ATOM 658 N N . SER A 1 86 ? -15.477 -10.938 -1.896 1 91.44 86 SER A N 1
ATOM 659 C CA . SER A 1 86 ? -15.016 -12.266 -2.297 1 91.44 86 SER A CA 1
ATOM 660 C C . SER A 1 86 ? -14.648 -12.297 -3.777 1 91.44 86 SER A C 1
ATOM 662 O O . SER A 1 86 ? -14.945 -13.273 -4.473 1 91.44 86 SER A O 1
ATOM 664 N N . LYS A 1 87 ? -14.062 -11.242 -4.227 1 91.25 87 LYS A N 1
ATOM 665 C CA . LYS A 1 87 ? -13.719 -11.125 -5.641 1 91.25 87 LYS A CA 1
ATOM 666 C C . LYS A 1 87 ? -12.219 -10.898 -5.828 1 91.25 87 LYS A C 1
ATOM 668 O O . LYS A 1 87 ? -11.586 -10.203 -5.035 1 91.25 87 LYS A O 1
ATOM 673 N N . ILE A 1 88 ? -11.781 -11.508 -6.852 1 93.69 88 ILE A N 1
ATOM 674 C CA . ILE A 1 88 ? -10.422 -11.266 -7.316 1 93.69 88 ILE A CA 1
ATOM 675 C C . ILE A 1 88 ? -10.438 -10.281 -8.484 1 93.69 88 ILE A C 1
ATOM 677 O O . ILE A 1 88 ? -11.195 -10.453 -9.438 1 93.69 88 ILE A O 1
ATOM 681 N N . THR A 1 89 ? -9.695 -9.266 -8.406 1 93.25 89 THR A N 1
ATOM 682 C CA . THR A 1 89 ? -9.602 -8.25 -9.453 1 93.25 89 THR A CA 1
ATOM 683 C C . THR A 1 89 ? -8.211 -8.227 -10.07 1 93.25 8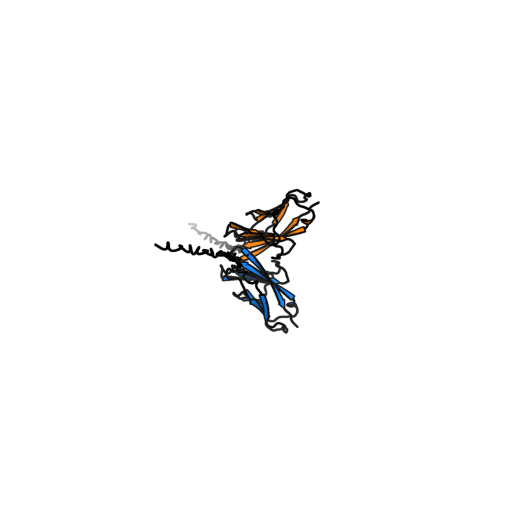9 THR A C 1
ATOM 685 O O . THR A 1 89 ? -7.223 -7.969 -9.383 1 93.25 89 THR A O 1
ATOM 688 N N . PRO A 1 90 ? -8.141 -8.469 -11.383 1 95.38 90 PRO A N 1
ATOM 689 C CA . PRO A 1 90 ? -6.836 -8.383 -12.047 1 95.38 90 PRO A CA 1
ATOM 690 C C . PRO A 1 90 ? -6.328 -6.949 -12.164 1 95.38 90 PRO A C 1
ATOM 692 O O . PRO A 1 90 ? -7.117 -6.027 -12.383 1 95.38 90 PRO A O 1
ATOM 695 N N . GLY A 1 91 ? -5.016 -6.777 -11.961 1 94.88 91 GLY A N 1
ATOM 696 C CA . GLY A 1 91 ? -4.383 -5.484 -12.18 1 94.88 91 GLY A CA 1
ATOM 697 C C . GLY A 1 91 ? -3.727 -5.367 -13.539 1 94.88 91 GLY A C 1
ATOM 698 O O . GLY A 1 91 ? -3.859 -6.262 -14.383 1 94.88 91 GLY A O 1
ATOM 699 N N . PRO A 1 92 ? -3.076 -4.211 -13.766 1 94.81 92 PRO A N 1
ATOM 700 C CA . PRO A 1 92 ? -2.449 -3.963 -15.062 1 94.81 92 PRO A CA 1
ATOM 701 C C . PRO A 1 92 ? -1.369 -4.988 -15.406 1 94.81 92 PRO A C 1
ATOM 703 O O . PRO A 1 92 ? -1.115 -5.254 -16.578 1 94.81 92 PRO A O 1
ATOM 706 N N . ALA A 1 93 ? -0.748 -5.605 -14.406 1 97.06 93 ALA A N 1
ATOM 707 C CA . ALA A 1 93 ? 0.36 -6.523 -14.648 1 97.06 93 ALA A CA 1
ATOM 708 C C . ALA A 1 93 ? -0.115 -7.977 -14.625 1 97.06 93 ALA A C 1
ATOM 710 O O . ALA A 1 93 ? 0.698 -8.898 -14.656 1 97.06 93 ALA A O 1
ATOM 711 N N . TYR A 1 94 ? -1.413 -8.133 -14.57 1 97.81 94 TYR A N 1
ATOM 712 C CA . TYR A 1 94 ? -1.968 -9.484 -14.516 1 97.81 94 TYR A CA 1
ATOM 713 C C . TYR A 1 94 ? -1.836 -10.18 -15.867 1 97.81 94 TYR A C 1
ATOM 715 O O . TYR A 1 94 ? -2.012 -9.555 -16.906 1 97.81 94 TYR A O 1
ATOM 723 N N . THR A 1 95 ? -1.507 -11.422 -15.898 1 96.81 95 THR A N 1
ATOM 724 C CA . THR A 1 95 ? -1.55 -12.273 -17.078 1 96.81 95 THR A CA 1
ATOM 725 C C . THR A 1 95 ? -2.266 -13.586 -16.766 1 96.81 95 THR A C 1
ATOM 727 O O . THR A 1 95 ? -2.537 -13.891 -15.609 1 96.81 95 THR A O 1
ATOM 730 N N . SER A 1 96 ? -2.592 -14.328 -17.844 1 95.62 96 SER A N 1
ATOM 731 C CA . SER A 1 96 ? -3.266 -15.617 -17.688 1 95.62 96 SER A CA 1
ATOM 732 C C . SER A 1 96 ? -2.398 -16.609 -16.922 1 95.62 96 SER A C 1
ATOM 734 O O . SER A 1 96 ? -2.889 -17.641 -16.453 1 95.62 96 SER A O 1
ATOM 736 N N . GLN A 1 97 ? -1.106 -16.328 -16.797 1 96.81 97 GLN A N 1
ATOM 737 C CA . GLN A 1 97 ? -0.182 -17.219 -16.094 1 96.81 97 GLN A CA 1
ATOM 738 C C . GLN A 1 97 ? -0.326 -17.078 -14.578 1 96.81 97 GLN A C 1
ATOM 740 O O . GLN A 1 97 ? 0.192 -17.891 -13.82 1 96.81 97 GLN A O 1
ATOM 745 N N . HIS A 1 98 ? -1.027 -16.047 -14.164 1 98.38 98 HIS A N 1
ATOM 746 C CA . HIS A 1 98 ? -1.201 -15.805 -12.734 1 98.38 98 HIS A CA 1
ATOM 747 C C . HIS A 1 98 ? -2.52 -16.391 -12.234 1 98.38 98 HIS A C 1
ATOM 749 O O . HIS A 1 98 ? -3.531 -16.344 -12.938 1 98.38 98 HIS A O 1
ATOM 755 N N . LYS A 1 99 ? -2.484 -16.891 -11.055 1 97.81 99 LYS A N 1
ATOM 756 C CA . LYS A 1 99 ? -3.697 -17.266 -10.328 1 97.81 99 LYS A CA 1
ATOM 757 C C . LYS A 1 99 ? -3.598 -16.875 -8.852 1 97.81 99 LYS A C 1
ATOM 759 O O . LYS A 1 99 ? -2.742 -17.391 -8.133 1 97.81 99 LYS A O 1
ATOM 764 N N . LEU A 1 100 ? -4.488 -15.992 -8.492 1 97.62 100 LEU A N 1
ATOM 765 C CA . LEU A 1 100 ? -4.562 -15.594 -7.09 1 97.62 100 LEU A CA 1
ATOM 766 C C . LEU A 1 100 ? -5.574 -16.453 -6.336 1 97.62 100 LEU A C 1
ATOM 768 O O . LEU A 1 100 ? -6.672 -16.703 -6.832 1 97.62 100 LEU A O 1
ATOM 772 N N . TYR A 1 101 ? -5.141 -16.875 -5.141 1 96.62 101 TYR A N 1
ATOM 773 C CA . TYR A 1 101 ? -6.02 -17.688 -4.312 1 96.62 101 TYR A CA 1
ATOM 774 C C . TYR A 1 101 ? -6.605 -16.875 -3.166 1 96.62 101 TYR A C 1
ATOM 776 O O . TYR A 1 101 ? -6 -15.898 -2.717 1 96.62 101 TYR A O 1
ATOM 784 N N . PRO A 1 102 ? -7.727 -17.312 -2.639 1 91.75 102 PRO A N 1
ATOM 785 C CA . PRO A 1 102 ? -8.375 -16.578 -1.541 1 91.75 102 PRO A CA 1
ATOM 786 C C . PRO A 1 102 ? -7.531 -16.578 -0.268 1 91.75 102 PRO A C 1
ATOM 788 O O . PRO A 1 102 ? -7.746 -15.734 0.611 1 91.75 102 PRO A O 1
ATOM 791 N N . ASP A 1 103 ? -6.566 -17.438 -0.171 1 92.62 103 ASP A N 1
ATOM 792 C CA . ASP A 1 103 ? -5.707 -17.469 1.009 1 92.62 103 ASP A CA 1
ATOM 793 C C . ASP A 1 103 ? -4.539 -16.5 0.854 1 92.62 103 ASP A C 1
ATOM 795 O O . ASP A 1 103 ? -3.65 -16.453 1.709 1 92.62 103 ASP A O 1
ATOM 799 N N . GLY A 1 104 ? -4.508 -15.875 -0.24 1 95.31 104 GLY A N 1
ATOM 800 C CA . GLY A 1 104 ? -3.518 -14.836 -0.458 1 95.31 104 GLY A CA 1
ATOM 801 C C . GLY A 1 104 ? -2.35 -15.289 -1.312 1 95.31 104 GLY A C 1
ATOM 802 O O . GLY A 1 104 ? -1.564 -14.469 -1.789 1 95.31 104 GLY A O 1
ATOM 803 N N . SER A 1 105 ? -2.211 -16.547 -1.54 1 98.06 105 SER A N 1
ATOM 804 C CA . SER A 1 105 ? -1.089 -17.078 -2.312 1 98.06 105 SER A CA 1
ATOM 805 C C . SER A 1 105 ? -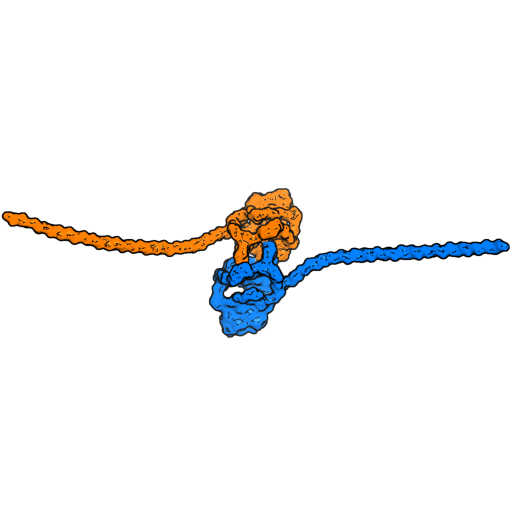1.25 -16.766 -3.799 1 98.06 105 SER A C 1
ATOM 807 O O . SER A 1 105 ? -2.371 -16.609 -4.289 1 98.06 105 SER A O 1
ATOM 809 N N . LEU A 1 106 ? -0.137 -16.703 -4.48 1 98.62 106 LEU A N 1
ATOM 810 C CA . LEU A 1 106 ? -0.123 -16.391 -5.906 1 98.62 106 LEU A CA 1
ATOM 811 C C . LEU A 1 106 ? 0.633 -17.469 -6.688 1 98.62 106 LEU A C 1
ATOM 813 O O . LEU A 1 106 ? 1.815 -17.703 -6.434 1 98.62 106 LEU A O 1
ATOM 817 N N . LEU A 1 107 ? -0.065 -18.047 -7.629 1 98.62 107 LEU A N 1
ATOM 818 C CA . LEU A 1 107 ? 0.522 -19.094 -8.469 1 98.62 107 LEU A CA 1
ATOM 819 C C . LEU A 1 107 ? 0.987 -18.516 -9.805 1 98.62 107 LEU A C 1
ATOM 821 O O . LEU A 1 107 ? 0.274 -17.734 -10.422 1 98.62 107 LEU A O 1
ATOM 825 N N . PHE A 1 108 ? 2.219 -18.875 -10.172 1 98.44 108 PHE A N 1
ATOM 826 C CA . PHE A 1 108 ? 2.756 -18.625 -11.508 1 98.44 108 PHE A CA 1
ATOM 827 C C . PHE A 1 108 ? 2.807 -19.922 -12.305 1 98.44 108 PHE A C 1
ATOM 829 O O . PHE A 1 108 ? 3.428 -20.906 -11.883 1 98.44 108 PHE A O 1
ATOM 836 N N . ARG A 1 109 ? 2.164 -19.859 -13.406 1 98 109 ARG A N 1
ATOM 837 C CA . ARG A 1 109 ? 2.207 -21.016 -14.297 1 98 109 ARG A CA 1
ATOM 838 C C . ARG A 1 109 ? 3.17 -20.766 -15.453 1 98 109 ARG A C 1
ATOM 840 O O . ARG A 1 109 ? 3.385 -19.625 -15.867 1 98 109 ARG A O 1
ATOM 847 N N . ASN A 1 110 ? 3.717 -21.828 -15.953 1 97.06 110 ASN A N 1
ATOM 848 C CA . ASN A 1 110 ? 4.625 -21.781 -17.094 1 97.06 110 ASN A CA 1
ATOM 849 C C . ASN A 1 110 ? 5.645 -20.656 -16.938 1 97.06 110 ASN A C 1
ATOM 851 O O . ASN A 1 110 ? 5.785 -19.812 -17.844 1 97.06 110 ASN A O 1
ATOM 855 N N . VAL A 1 111 ? 6.41 -20.703 -15.883 1 97.81 111 VAL A N 1
ATOM 856 C CA . VAL A 1 111 ? 7.301 -19.609 -15.539 1 97.81 111 VAL A CA 1
ATOM 857 C C . VAL A 1 111 ? 8.469 -19.562 -16.516 1 97.81 111 VAL A C 1
ATOM 859 O O . VAL A 1 111 ? 8.867 -20.594 -17.078 1 97.81 111 VAL A O 1
ATOM 862 N N . ILE A 1 112 ? 8.961 -18.359 -16.781 1 96.69 112 ILE A N 1
ATOM 863 C CA . ILE A 1 112 ? 10.117 -18.078 -17.625 1 96.69 112 ILE A CA 1
ATOM 864 C C . ILE A 1 112 ? 11.133 -17.234 -16.859 1 96.69 112 ILE A C 1
ATOM 866 O O . ILE A 1 112 ? 10.805 -16.672 -15.812 1 96.69 112 ILE A O 1
ATOM 870 N N . PRO A 1 113 ? 12.344 -17.125 -17.219 1 96.69 113 PRO A N 1
ATOM 871 C CA . PRO A 1 113 ? 13.375 -16.391 -16.484 1 96.69 113 PRO A CA 1
ATOM 872 C C . PRO A 1 113 ? 12.992 -14.93 -16.234 1 96.69 113 PRO A C 1
ATOM 874 O O . PRO A 1 113 ? 13.414 -14.344 -15.234 1 96.69 113 PRO A O 1
ATOM 877 N N . GLU A 1 114 ? 12.094 -14.352 -17.016 1 96.12 114 GLU A N 1
ATOM 878 C CA . GLU A 1 114 ? 11.656 -12.961 -16.859 1 96.12 114 GLU A CA 1
ATOM 879 C C . GLU A 1 114 ? 10.797 -12.797 -15.609 1 96.12 114 GLU A C 1
ATOM 881 O O . GLU A 1 114 ? 10.594 -11.68 -15.141 1 96.12 114 GLU A O 1
ATOM 886 N N . ASN A 1 115 ? 10.305 -13.961 -15.133 1 97.56 115 ASN A N 1
ATOM 887 C CA . ASN A 1 115 ? 9.5 -13.914 -13.914 1 97.56 115 ASN A CA 1
ATOM 888 C C . ASN A 1 115 ? 10.375 -13.773 -12.672 1 97.56 115 ASN A C 1
ATOM 890 O O . ASN A 1 115 ? 9.883 -13.438 -11.594 1 97.56 115 ASN A O 1
ATOM 894 N N . THR A 1 116 ? 11.695 -13.992 -12.875 1 97.94 116 THR A N 1
ATOM 895 C CA . THR A 1 116 ? 12.617 -13.852 -11.758 1 97.94 116 THR A CA 1
ATOM 896 C C . THR A 1 116 ? 12.578 -12.43 -11.203 1 97.94 116 THR A C 1
ATOM 898 O O . THR A 1 116 ? 12.586 -11.461 -11.969 1 97.94 116 THR A O 1
ATOM 901 N N . GLY A 1 117 ? 12.57 -12.297 -9.875 1 97.81 117 GLY A N 1
ATOM 902 C CA . GLY A 1 117 ? 12.562 -10.992 -9.242 1 97.81 117 GLY A CA 1
ATOM 903 C C . GLY A 1 117 ? 11.727 -10.938 -7.977 1 97.81 117 GLY A C 1
ATOM 904 O O . GLY A 1 117 ? 11.398 -11.977 -7.402 1 97.81 117 GLY A O 1
ATOM 905 N N . TYR A 1 118 ? 11.453 -9.75 -7.516 1 98 118 TYR A N 1
ATOM 906 C CA . TYR A 1 118 ? 10.711 -9.531 -6.277 1 98 118 TYR A CA 1
ATOM 907 C C . TYR A 1 118 ? 9.227 -9.32 -6.559 1 98 118 TYR A C 1
ATOM 909 O O . TYR A 1 118 ? 8.859 -8.836 -7.629 1 98 118 TYR A O 1
ATOM 917 N N . TYR A 1 119 ? 8.492 -9.656 -5.613 1 98.44 119 TYR A N 1
ATOM 918 C CA . TYR A 1 119 ? 7.047 -9.438 -5.586 1 98.44 119 TYR A CA 1
ATOM 919 C C . TYR A 1 119 ? 6.594 -8.969 -4.211 1 98.44 119 TYR A C 1
ATOM 921 O O . TYR A 1 119 ? 6.984 -9.547 -3.191 1 98.44 119 TYR A O 1
ATOM 929 N N . THR A 1 120 ? 5.805 -7.977 -4.16 1 97.06 120 THR A N 1
ATOM 930 C CA . THR A 1 120 ? 5.363 -7.387 -2.898 1 97.06 120 THR A CA 1
ATOM 931 C C . THR A 1 120 ? 3.898 -7.723 -2.629 1 97.06 120 THR A C 1
ATOM 933 O O . THR A 1 120 ? 3.049 -7.574 -3.51 1 97.06 120 THR A O 1
ATOM 936 N N . LEU A 1 121 ? 3.625 -8.195 -1.46 1 97.69 121 LEU A N 1
ATOM 937 C CA . LEU A 1 121 ? 2.271 -8.422 -0.967 1 97.69 121 LEU A CA 1
ATOM 938 C C . LEU A 1 121 ? 1.824 -7.277 -0.065 1 97.69 121 LEU A C 1
ATOM 940 O O . LEU A 1 121 ? 2.537 -6.902 0.869 1 97.69 121 LEU A O 1
ATOM 944 N N . LEU A 1 122 ? 0.74 -6.672 -0.406 1 96.44 122 LEU A N 1
ATOM 945 C CA . LEU A 1 122 ? 0.092 -5.688 0.458 1 96.44 122 LEU A CA 1
ATOM 946 C C . LEU A 1 122 ? -1.115 -6.297 1.162 1 96.44 122 LEU A C 1
ATOM 948 O O . LEU A 1 122 ? -2.012 -6.836 0.51 1 96.44 122 LEU A O 1
ATOM 952 N N . VAL A 1 123 ? -1.104 -6.234 2.455 1 94.5 123 VAL A N 1
ATOM 953 C CA . VAL A 1 123 ? -2.189 -6.762 3.275 1 94.5 123 VAL A CA 1
ATOM 954 C C . VAL A 1 123 ? -2.949 -5.609 3.928 1 94.5 123 VAL A C 1
ATOM 956 O O . VAL A 1 123 ? -2.354 -4.773 4.613 1 94.5 123 VAL A O 1
ATOM 959 N N . THR A 1 124 ? -4.215 -5.559 3.666 1 91.56 124 THR A N 1
ATOM 960 C CA . THR A 1 124 ? -5.062 -4.543 4.277 1 91.56 124 THR A CA 1
ATOM 961 C C . THR A 1 124 ? -5.98 -5.164 5.328 1 91.56 124 THR A C 1
ATOM 963 O O . THR A 1 124 ? -6.637 -6.172 5.066 1 91.56 124 THR A O 1
ATOM 966 N N . ARG A 1 125 ? -5.98 -4.531 6.445 1 89.12 125 ARG A N 1
ATOM 967 C CA . ARG A 1 125 ? -6.832 -5.016 7.527 1 89.12 125 ARG A CA 1
ATOM 968 C C . ARG A 1 125 ? -8.156 -4.262 7.562 1 89.12 125 ARG A C 1
ATOM 970 O O . ARG A 1 125 ? -8.32 -3.25 6.875 1 89.12 125 ARG A O 1
ATOM 977 N N . LYS A 1 126 ? -9.039 -4.715 8.352 1 85.5 126 LYS A N 1
ATOM 978 C CA . LYS A 1 126 ? -10.375 -4.141 8.422 1 85.5 126 LYS A CA 1
ATOM 979 C C . LYS A 1 126 ? -10.336 -2.723 8.992 1 85.5 126 LYS A C 1
ATOM 981 O O . LYS A 1 126 ? -11.195 -1.896 8.664 1 85.5 126 LYS A O 1
ATOM 986 N N . ASN A 1 127 ? -9.344 -2.434 9.781 1 80.06 127 ASN A N 1
ATOM 987 C CA . ASN A 1 127 ? -9.219 -1.094 10.344 1 80.06 127 ASN A CA 1
ATOM 988 C C . ASN A 1 127 ? -8.414 -0.176 9.422 1 80.06 127 ASN A C 1
ATOM 990 O O . ASN A 1 127 ? -8.031 0.926 9.82 1 80.06 127 ASN A O 1
ATOM 994 N N . SER A 1 128 ? -8.039 -0.675 8.258 1 80.62 128 SER A N 1
ATOM 995 C CA . SER A 1 128 ? -7.391 0.084 7.188 1 80.62 128 SER A CA 1
ATOM 996 C C . SER A 1 128 ? -5.883 0.171 7.406 1 80.62 128 SER A C 1
ATOM 998 O O . SER A 1 128 ? -5.195 0.926 6.719 1 80.62 128 SER A O 1
ATOM 1000 N N . LEU A 1 129 ? -5.453 -0.578 8.438 1 82 129 LEU A N 1
ATOM 1001 C CA . LEU A 1 129 ? -4.004 -0.701 8.578 1 82 129 LEU A CA 1
ATOM 1002 C C . LEU A 1 129 ? -3.438 -1.625 7.504 1 82 129 LEU A C 1
ATOM 1004 O O . LEU A 1 129 ? -4.125 -2.535 7.035 1 82 129 LEU A O 1
ATOM 1008 N N . VAL A 1 130 ? -2.189 -1.315 7.145 1 88.5 130 VAL A N 1
ATOM 1009 C CA . VAL A 1 130 ? -1.618 -2.127 6.074 1 88.5 130 VAL A CA 1
ATOM 1010 C C . VAL A 1 130 ? -0.275 -2.699 6.52 1 88.5 130 VAL A C 1
ATOM 1012 O O . VAL A 1 130 ? 0.425 -2.096 7.336 1 88.5 130 VAL A O 1
ATOM 1015 N N . ASP A 1 131 ? 0.015 -3.924 5.992 1 90.12 131 ASP A N 1
ATOM 1016 C CA . ASP A 1 131 ? 1.317 -4.574 6.098 1 90.12 131 ASP A CA 1
ATOM 1017 C C . ASP A 1 131 ? 1.832 -4.996 4.723 1 90.12 131 ASP A C 1
ATOM 1019 O O . ASP A 1 131 ? 1.045 -5.211 3.797 1 90.12 131 ASP A O 1
ATOM 1023 N N . THR A 1 132 ? 3.125 -4.996 4.605 1 93.31 132 THR A N 1
ATOM 1024 C CA . THR A 1 132 ? 3.707 -5.473 3.357 1 93.31 132 THR A CA 1
ATOM 1025 C C . THR A 1 132 ? 4.707 -6.594 3.619 1 93.31 132 THR A C 1
ATOM 1027 O O . THR A 1 132 ? 5.254 -6.703 4.719 1 93.31 132 THR A O 1
ATOM 1030 N N . ALA A 1 133 ? 4.871 -7.426 2.684 1 95.44 133 ALA A N 1
ATOM 1031 C CA . ALA A 1 133 ? 5.891 -8.469 2.664 1 95.44 133 ALA A CA 1
ATOM 1032 C C . ALA A 1 133 ? 6.461 -8.656 1.261 1 95.44 133 ALA A C 1
ATOM 1034 O O . ALA A 1 133 ? 5.773 -8.406 0.268 1 95.44 133 ALA A O 1
ATOM 1035 N N . ILE A 1 134 ? 7.719 -9.055 1.161 1 96.19 134 ILE A N 1
ATOM 1036 C CA . ILE A 1 134 ? 8.367 -9.227 -0.135 1 96.19 134 ILE A CA 1
ATOM 1037 C C . ILE A 1 134 ? 8.758 -10.688 -0.335 1 96.19 134 ILE A C 1
ATOM 1039 O O . ILE A 1 134 ? 9.359 -11.297 0.546 1 96.19 134 ILE A O 1
ATOM 1043 N N . GLY A 1 135 ? 8.273 -11.211 -1.401 1 97.31 135 GLY A N 1
ATOM 1044 C CA . GLY A 1 135 ? 8.734 -12.516 -1.856 1 97.31 135 GLY A CA 1
ATOM 1045 C C . GLY A 1 135 ? 9.641 -12.438 -3.066 1 97.31 135 GLY A C 1
ATOM 1046 O O . GLY A 1 135 ? 9.773 -11.375 -3.688 1 97.31 135 GLY A O 1
ATOM 1047 N N . GLU A 1 136 ? 10.312 -13.578 -3.32 1 97.75 136 GLU A N 1
ATOM 1048 C CA . GLU A 1 136 ? 11.227 -13.609 -4.461 1 97.75 136 GLU A CA 1
ATOM 1049 C C . GLU A 1 136 ? 11.062 -14.906 -5.254 1 97.75 136 GLU A C 1
ATOM 1051 O O . GLU A 1 136 ? 10.836 -15.969 -4.672 1 97.75 136 GLU A O 1
ATOM 1056 N N . LEU A 1 137 ? 11.18 -14.781 -6.594 1 97.81 137 LEU A N 1
ATOM 1057 C CA . LEU A 1 137 ? 11.211 -15.945 -7.473 1 97.81 137 LEU A CA 1
ATOM 1058 C C . LEU A 1 137 ? 12.578 -16.078 -8.141 1 97.81 137 LEU A C 1
ATOM 1060 O O . LEU A 1 137 ? 13.172 -15.086 -8.562 1 97.81 137 LEU A O 1
ATOM 1064 N N . HIS A 1 138 ? 13.07 -17.266 -8.172 1 97.44 138 HIS A N 1
ATOM 1065 C CA . HIS A 1 138 ? 14.281 -17.609 -8.906 1 97.44 138 HIS A CA 1
ATOM 1066 C C . HIS A 1 138 ? 14 -18.688 -9.945 1 97.44 138 HIS A C 1
ATOM 1068 O O . HIS A 1 138 ? 13.719 -19.844 -9.594 1 97.44 138 HIS A O 1
ATOM 1074 N N . ILE A 1 139 ? 14.164 -18.266 -11.234 1 96.38 139 ILE A N 1
ATOM 1075 C CA . ILE A 1 139 ? 13.859 -19.188 -12.32 1 96.38 139 ILE A CA 1
ATOM 1076 C C . ILE A 1 139 ? 15.102 -19.406 -13.18 1 96.38 139 ILE A C 1
ATOM 1078 O O . ILE A 1 139 ? 15.812 -18.453 -13.5 1 96.38 139 ILE A O 1
ATOM 1082 N N . TYR A 1 140 ? 15.375 -20.609 -13.453 1 94.75 140 TYR A N 1
ATOM 1083 C CA . TYR A 1 140 ? 16.531 -20.969 -14.273 1 94.75 140 TYR A CA 1
ATOM 1084 C C . TYR A 1 140 ? 16.094 -21.672 -15.555 1 94.75 140 TYR A C 1
ATOM 1086 O O . TYR A 1 140 ? 15.055 -22.344 -15.586 1 94.75 140 TYR A O 1
ATOM 1094 N N . MET B 1 1 ? -67.688 10.57 -71 1 28.64 1 MET B N 1
ATOM 1095 C CA . MET B 1 1 ? -67.75 10.062 -69.625 1 28.64 1 MET B CA 1
ATOM 1096 C C . MET B 1 1 ? -66.375 9.531 -69.188 1 28.64 1 MET B C 1
ATOM 1098 O O . MET B 1 1 ? -66 8.438 -69.562 1 28.64 1 MET B O 1
ATOM 1102 N N . GLU B 1 2 ? -65.312 10.477 -69 1 37.78 2 GLU B N 1
ATOM 1103 C CA . GLU B 1 2 ? -63.875 10.375 -68.875 1 37.78 2 GLU B CA 1
ATOM 1104 C C . GLU B 1 2 ? -63.531 9.906 -67.438 1 37.78 2 GLU B C 1
ATOM 1106 O O . GLU B 1 2 ? -63.688 10.648 -66.5 1 37.78 2 GLU B O 1
ATOM 1111 N N . THR B 1 3 ? -63.969 8.617 -67.188 1 34.91 3 THR B N 1
ATOM 1112 C CA . THR B 1 3 ? -63.844 8.305 -65.812 1 34.91 3 THR B CA 1
ATOM 1113 C C . THR B 1 3 ? -62.406 8.523 -65.312 1 34.91 3 THR B C 1
ATOM 1115 O O . THR B 1 3 ? -61.469 8.531 -66.125 1 34.91 3 THR B O 1
ATOM 1118 N N . PRO B 1 4 ? -62.062 8.055 -64.062 1 40.56 4 PRO B N 1
ATOM 1119 C CA . PRO B 1 4 ? -61.469 8.297 -62.75 1 40.56 4 PRO B CA 1
ATOM 1120 C C . PRO B 1 4 ? -60.062 7.711 -62.625 1 40.56 4 PRO B C 1
ATOM 1122 O O . PRO B 1 4 ? -59.906 6.488 -62.625 1 40.56 4 PRO B O 1
ATOM 1125 N N . SER B 1 5 ? -59.094 7.789 -63.562 1 37.38 5 SER B N 1
ATOM 1126 C CA . SER B 1 5 ? -57.938 6.902 -63.312 1 37.38 5 SER B CA 1
ATOM 1127 C C . SER B 1 5 ? -57.25 7.23 -62 1 37.38 5 SER B C 1
ATOM 1129 O O . SER B 1 5 ? -56.844 8.367 -61.781 1 37.38 5 SER B O 1
ATOM 1131 N N . ALA B 1 6 ? -57.688 6.57 -60.906 1 39.69 6 ALA B N 1
ATOM 1132 C CA . ALA B 1 6 ? -57.156 6.672 -59.531 1 39.69 6 ALA B CA 1
ATOM 1133 C C . ALA B 1 6 ? -55.688 6.352 -59.5 1 39.69 6 ALA B C 1
ATOM 1135 O O . ALA B 1 6 ? -55.25 5.289 -59.938 1 39.69 6 ALA B O 1
ATOM 1136 N N . THR B 1 7 ? -54.812 7.355 -59.656 1 38.41 7 THR B N 1
ATOM 1137 C CA . THR B 1 7 ? -53.344 7.305 -59.531 1 38.41 7 THR B CA 1
ATOM 1138 C C . THR B 1 7 ? -52.938 6.703 -58.219 1 38.41 7 THR B C 1
ATOM 1140 O O . THR B 1 7 ? -53.375 7.176 -57.156 1 38.41 7 THR B O 1
ATOM 1143 N N . THR B 1 8 ? -52.812 5.332 -58.125 1 38.97 8 THR B N 1
ATOM 1144 C CA . THR B 1 8 ? -52.312 4.602 -56.938 1 38.97 8 THR B CA 1
ATOM 1145 C C . THR B 1 8 ? -50.969 5.188 -56.469 1 38.97 8 THR B C 1
ATOM 1147 O O . THR B 1 8 ? -50.031 5.305 -57.25 1 38.97 8 THR B O 1
ATOM 1150 N N . HIS B 1 9 ? -51 6.285 -55.625 1 40.72 9 HIS B N 1
ATOM 1151 C CA . HIS B 1 9 ? -49.906 6.887 -54.875 1 40.72 9 HIS B CA 1
ATOM 1152 C C . HIS B 1 9 ? -49.125 5.84 -54.094 1 40.72 9 HIS B C 1
ATOM 1154 O O . HIS B 1 9 ? -49.688 5.246 -53.156 1 40.72 9 HIS B O 1
ATOM 1160 N N . ARG B 1 10 ? -48.5 4.852 -54.75 1 37.47 10 ARG B N 1
ATOM 1161 C CA . ARG B 1 10 ? -47.688 3.928 -53.938 1 37.47 10 ARG B CA 1
ATOM 1162 C C . ARG B 1 10 ? -46.75 4.68 -53.031 1 37.47 10 ARG B C 1
ATOM 1164 O O . ARG B 1 10 ? -45.938 5.496 -53.469 1 37.47 10 ARG B O 1
ATOM 1171 N N . GLY B 1 11 ? -47.219 5.051 -51.812 1 36.25 11 GLY B N 1
ATOM 1172 C CA . GLY B 1 11 ? -46.406 5.562 -50.719 1 36.25 11 GLY B CA 1
ATOM 1173 C C . GLY B 1 11 ? -45.188 4.73 -50.438 1 36.25 11 GLY B C 1
ATOM 1174 O O . GLY B 1 11 ? -45.281 3.512 -50.281 1 36.25 11 GLY B O 1
ATOM 1175 N N . HIS B 1 12 ? -44.094 4.887 -51.25 1 42.34 12 HIS B N 1
ATOM 1176 C CA . HIS B 1 12 ? -42.781 4.324 -50.875 1 42.34 12 HIS B CA 1
ATOM 1177 C C . HIS B 1 12 ? -42.531 4.52 -49.375 1 42.34 12 HIS B C 1
ATOM 1179 O O . HIS B 1 12 ? -42.562 5.648 -48.875 1 42.34 12 HIS B O 1
ATOM 1185 N N . ILE B 1 13 ? -43.062 3.6 -48.562 1 40.94 13 ILE B N 1
ATOM 1186 C CA . ILE B 1 13 ? -42.688 3.467 -47.156 1 40.94 13 ILE B CA 1
ATOM 1187 C C . ILE B 1 13 ? -41.188 3.447 -47.031 1 40.94 13 ILE B C 1
ATOM 1189 O O . ILE B 1 13 ? -40.5 2.557 -47.562 1 40.94 13 ILE B O 1
ATOM 1193 N N . LEU B 1 14 ? -40.5 4.586 -47.219 1 39.03 14 LEU B N 1
ATOM 1194 C CA . LEU B 1 14 ? -39.094 4.672 -46.781 1 39.03 14 LEU B CA 1
ATOM 1195 C C . LEU B 1 14 ? -38.969 4.078 -45.375 1 39.03 14 LEU B C 1
ATOM 1197 O O . LEU B 1 14 ? -39.562 4.562 -44.406 1 39.03 14 LEU B O 1
ATOM 1201 N N . HIS B 1 15 ? -38.938 2.709 -45.281 1 44.47 15 HIS B N 1
ATOM 1202 C CA . HIS B 1 15 ? -38.438 2.123 -44.031 1 44.47 15 HIS B CA 1
ATOM 1203 C C . HIS B 1 15 ? -37.219 2.867 -43.531 1 44.47 15 HIS B C 1
ATOM 1205 O O . HIS B 1 15 ? -36.188 2.932 -44.219 1 44.47 15 HIS B O 1
ATOM 1211 N N . GLY B 1 16 ? -37.406 4 -42.906 1 41.19 16 GLY B N 1
ATOM 1212 C CA . GLY B 1 16 ? -36.344 4.629 -42.125 1 41.19 16 GLY B CA 1
ATOM 1213 C C . GLY B 1 16 ? -35.469 3.631 -41.406 1 41.19 16 GLY B C 1
ATOM 1214 O O . GLY B 1 16 ? -35.969 2.758 -40.688 1 41.19 16 GLY B O 1
ATOM 1215 N N . PHE B 1 17 ? -34.438 3.059 -42.062 1 47.97 17 PHE B N 1
ATOM 1216 C CA . PHE B 1 17 ? -33.344 2.373 -41.344 1 47.97 17 PHE B CA 1
ATOM 1217 C C . PHE B 1 17 ? -33.031 3.096 -40.062 1 47.97 17 PHE B C 1
ATOM 1219 O O . PHE B 1 17 ? -32.5 4.211 -40.062 1 47.97 17 PHE B O 1
ATOM 1226 N N . LEU B 1 18 ? -33.906 2.957 -39.062 1 44.22 18 LEU B N 1
ATOM 1227 C CA . LEU B 1 18 ? -33.469 3.354 -37.719 1 44.22 18 LEU B CA 1
ATOM 1228 C C . LEU B 1 18 ? -32.125 2.75 -37.375 1 44.22 18 LEU B C 1
ATOM 1230 O O . LEU B 1 18 ? -31.984 1.528 -37.281 1 44.22 18 LEU B O 1
ATOM 1234 N N . LEU B 1 19 ? -31.031 3.262 -38.062 1 43.69 19 LEU B N 1
ATOM 1235 C CA . LEU B 1 19 ? -29.719 2.973 -37.5 1 43.69 19 LEU B CA 1
ATOM 1236 C C . LEU B 1 19 ? -29.719 3.098 -36 1 43.69 19 LEU B C 1
ATOM 1238 O O . LEU B 1 19 ? -29.906 4.195 -35.469 1 43.69 19 LEU B O 1
ATOM 1242 N N . ALA B 1 20 ? -30.234 2.094 -35.312 1 45.28 20 ALA B N 1
ATOM 1243 C CA . ALA B 1 20 ? -29.984 2.025 -33.875 1 45.28 20 ALA B CA 1
ATOM 1244 C C . ALA B 1 20 ? -28.5 2.234 -33.562 1 45.28 20 ALA B C 1
ATOM 1246 O O . ALA B 1 20 ? -27.656 1.407 -33.938 1 45.28 20 ALA B O 1
ATOM 1247 N N . VAL B 1 21 ? -27.953 3.43 -33.719 1 46.12 21 VAL B N 1
ATOM 1248 C CA . VAL B 1 21 ? -26.656 3.691 -33.094 1 46.12 21 VAL B CA 1
ATOM 1249 C C . VAL B 1 21 ? -26.641 3.117 -31.688 1 46.12 21 VAL B C 1
ATOM 1251 O O . VAL B 1 21 ? -27.375 3.588 -30.812 1 46.12 21 VAL B O 1
ATOM 1254 N N . SER B 1 22 ? -26.516 1.818 -31.578 1 44.38 22 SER B N 1
ATOM 1255 C CA . SER B 1 22 ? -26.203 1.317 -30.25 1 44.38 22 SER B CA 1
ATOM 1256 C C . SER B 1 22 ? -25.062 2.111 -29.625 1 44.38 22 SER B C 1
ATOM 1258 O O . SER B 1 22 ? -23.938 2.107 -30.125 1 44.38 22 SER B O 1
ATOM 1260 N N . PHE B 1 23 ? -25.344 3.283 -29.078 1 43.59 23 PHE B N 1
ATOM 1261 C CA . PHE B 1 23 ? -24.359 3.877 -28.172 1 43.59 23 PHE B CA 1
ATOM 1262 C C . PHE B 1 23 ? -23.766 2.824 -27.25 1 43.59 23 PHE B C 1
ATOM 1264 O O . PHE B 1 23 ? -24.469 2.301 -26.375 1 43.59 23 PHE B O 1
ATOM 1271 N N . LEU B 1 24 ? -22.969 1.888 -27.75 1 41.78 24 LEU B N 1
ATOM 1272 C CA . LEU B 1 24 ? -22.125 1.24 -26.766 1 41.78 24 LEU B CA 1
ATOM 1273 C C . LEU B 1 24 ? -21.703 2.229 -25.672 1 41.78 24 LEU B C 1
ATOM 1275 O O . LEU B 1 24 ? -20.906 3.135 -25.922 1 41.78 24 LEU B O 1
ATOM 1279 N N . THR B 1 25 ? -22.656 2.656 -24.891 1 39.09 25 THR B N 1
ATOM 1280 C CA . THR B 1 25 ? -22.25 3.35 -23.672 1 39.09 25 THR B CA 1
ATOM 1281 C C . THR B 1 25 ? -20.953 2.775 -23.125 1 39.09 25 THR B C 1
ATOM 1283 O O . THR B 1 25 ? -20.891 1.594 -22.781 1 39.09 25 THR B O 1
ATOM 1286 N N . PHE B 1 26 ? -19.859 3.035 -23.859 1 38.72 26 PHE B N 1
ATOM 1287 C CA . PHE B 1 26 ? -18.641 2.865 -23.062 1 38.72 26 PHE B CA 1
ATOM 1288 C C . PHE B 1 26 ? -18.938 3.074 -21.578 1 38.72 26 PHE B C 1
ATOM 1290 O O . PHE B 1 26 ? -19.312 4.172 -21.172 1 38.72 26 PHE B O 1
ATOM 1297 N N . TRP B 1 27 ? -19.516 2.127 -20.953 1 40.16 27 TRP B N 1
ATOM 1298 C CA . TRP B 1 27 ? -19.422 2.182 -19.5 1 40.16 27 TRP B CA 1
ATOM 1299 C C . TRP B 1 27 ? -18.188 2.957 -19.062 1 40.16 27 TRP B C 1
ATOM 1301 O O . TRP B 1 27 ? -17.062 2.469 -19.188 1 40.16 27 TRP B O 1
ATOM 1311 N N . ASN B 1 28 ? -18.047 4.207 -19.453 1 40.09 28 ASN B N 1
ATOM 1312 C CA . ASN B 1 28 ? -17.109 5.059 -18.734 1 40.09 28 ASN B CA 1
ATOM 1313 C C . ASN B 1 28 ? -16.938 4.613 -17.281 1 40.09 28 ASN B C 1
ATOM 1315 O O . ASN B 1 28 ? -17.875 4.707 -16.5 1 40.09 28 ASN B O 1
ATOM 1319 N N . LEU B 1 29 ? -16.516 3.459 -16.984 1 41.38 29 LEU B N 1
ATOM 1320 C CA . LEU B 1 29 ? -16.062 3.311 -15.594 1 41.38 29 LEU B CA 1
ATOM 1321 C C . LEU B 1 29 ? -15.672 4.66 -15.008 1 41.38 29 LEU B C 1
ATOM 1323 O O . LEU B 1 29 ? -14.914 5.414 -15.625 1 41.38 29 LEU B O 1
ATOM 1327 N N . PRO B 1 30 ? -16.609 5.359 -14.445 1 46.06 30 PRO B N 1
ATOM 1328 C CA . PRO B 1 30 ? -16.109 6.543 -13.734 1 46.06 30 PRO B CA 1
ATOM 1329 C C . PRO B 1 30 ? -14.648 6.41 -13.305 1 46.06 30 PRO B C 1
ATOM 1331 O O . PRO B 1 30 ? -14.312 5.523 -12.523 1 46.06 30 PRO B O 1
ATOM 1334 N N . THR B 1 31 ? -13.719 6.492 -14.188 1 52.44 31 THR B N 1
ATOM 1335 C CA . THR B 1 31 ? -12.32 6.609 -13.781 1 52.44 31 THR B CA 1
ATOM 1336 C C . THR B 1 31 ? -12.188 7.523 -12.562 1 52.44 31 THR B C 1
ATOM 1338 O O . THR B 1 31 ? -12.391 8.734 -12.664 1 52.44 31 THR B O 1
ATOM 1341 N N . SER B 1 32 ? -12.875 7.164 -11.484 1 60.75 32 SER B N 1
ATOM 1342 C CA . SER B 1 32 ? -12.586 8.023 -10.344 1 60.75 32 SER B CA 1
ATOM 1343 C C . SER B 1 32 ? -11.172 8.586 -10.422 1 60.75 32 SER B C 1
ATOM 1345 O O . SER B 1 32 ? -10.227 7.875 -10.781 1 60.75 32 SER B O 1
ATOM 1347 N N . ALA B 1 33 ? -11 9.789 -10.734 1 74.69 33 ALA B N 1
ATOM 1348 C CA . ALA B 1 33 ? -9.734 10.508 -10.781 1 74.69 33 ALA B CA 1
ATOM 1349 C C . ALA B 1 33 ? -8.812 10.07 -9.641 1 74.69 33 ALA B C 1
ATOM 1351 O O . ALA B 1 33 ? -9.273 9.805 -8.531 1 74.69 33 ALA B O 1
ATOM 1352 N N . LYS B 1 34 ? -7.543 9.75 -9.969 1 86.06 34 LYS B N 1
ATOM 1353 C CA . LYS B 1 34 ? -6.496 9.461 -8.992 1 86.06 34 LYS B CA 1
ATOM 1354 C C . LYS B 1 34 ? -6.289 10.641 -8.039 1 86.06 34 LYS B C 1
ATOM 1356 O O . LYS B 1 34 ? -6.465 11.797 -8.43 1 86.06 34 LYS B O 1
ATOM 1361 N N . PRO B 1 35 ? -6.047 10.367 -6.832 1 94.19 35 PRO B N 1
ATOM 1362 C CA . PRO B 1 35 ? -5.777 11.469 -5.906 1 94.19 35 PRO B CA 1
ATOM 1363 C C . PRO B 1 35 ? -4.629 12.359 -6.371 1 94.19 35 PRO B C 1
ATOM 1365 O O . PRO B 1 35 ? -3.658 11.867 -6.953 1 94.19 35 PRO B O 1
ATOM 1368 N N . ILE B 1 36 ? -4.75 13.625 -6.133 1 95.5 36 ILE B N 1
ATOM 1369 C CA . ILE B 1 36 ? -3.721 14.625 -6.418 1 95.5 36 ILE B CA 1
ATOM 1370 C C . ILE B 1 36 ? -3.291 15.305 -5.125 1 95.5 36 ILE B C 1
ATOM 1372 O O . ILE B 1 36 ? -4.129 15.633 -4.281 1 95.5 36 ILE B O 1
ATOM 1376 N N . ILE B 1 37 ? -2.01 15.555 -5.02 1 98 37 ILE B N 1
ATOM 1377 C CA . ILE B 1 37 ? -1.477 16.172 -3.809 1 98 37 ILE B CA 1
ATOM 1378 C C . ILE B 1 37 ? -0.846 17.516 -4.148 1 98 37 ILE B C 1
ATOM 1380 O O . ILE B 1 37 ? -0.101 17.625 -5.125 1 98 37 ILE B O 1
ATOM 1384 N N . GLU B 1 38 ? -1.185 18.484 -3.355 1 97.5 38 GLU B N 1
ATOM 1385 C CA . GLU B 1 38 ? -0.557 19.797 -3.49 1 97.5 38 GLU B CA 1
ATOM 1386 C C . GLU B 1 38 ? 0.029 20.266 -2.164 1 97.5 38 GLU B C 1
ATOM 1388 O O . GLU B 1 38 ? -0.625 20.172 -1.123 1 97.5 38 GLU B O 1
ATOM 1393 N N . SER B 1 39 ? 1.223 20.703 -2.24 1 98.06 39 SER B N 1
ATOM 1394 C CA . SER B 1 39 ? 1.845 21.297 -1.06 1 98.06 39 SER B CA 1
ATOM 1395 C C . SER B 1 39 ? 1.464 22.766 -0.91 1 98.06 39 SER B C 1
ATOM 1397 O O . SER B 1 39 ? 1.635 23.547 -1.842 1 98.06 39 SER B O 1
ATOM 1399 N N . VAL B 1 40 ? 1.021 23.156 0.265 1 97.38 40 VAL B N 1
ATOM 1400 C CA . VAL B 1 40 ? 0.604 24.531 0.527 1 97.38 40 VAL B CA 1
ATOM 1401 C C . VAL B 1 40 ? 1.229 25.016 1.83 1 97.38 40 VAL B C 1
ATOM 1403 O O . VAL B 1 40 ? 0.848 24.578 2.916 1 97.38 40 VAL B O 1
ATOM 1406 N N . PRO B 1 41 ? 2.133 25.875 1.843 1 97.12 41 PRO B N 1
ATOM 1407 C CA . PRO B 1 41 ? 2.67 26.516 0.638 1 97.12 41 PRO B CA 1
ATOM 1408 C C . PRO B 1 41 ? 3.59 25.594 -0.157 1 97.12 41 PRO B C 1
ATOM 1410 O O . PRO B 1 41 ? 4.035 24.562 0.36 1 97.12 41 PRO B O 1
ATOM 1413 N N . THR B 1 42 ? 3.842 25.875 -1.469 1 95.44 42 THR B N 1
ATOM 1414 C CA . THR B 1 42 ? 4.695 25.062 -2.334 1 95.44 42 THR B CA 1
ATOM 1415 C C . THR B 1 42 ? 6.137 25.078 -1.83 1 95.44 42 THR B C 1
ATOM 1417 O O . THR B 1 42 ? 6.82 24.047 -1.867 1 95.44 42 THR B O 1
ATOM 1420 N N . ASN B 1 43 ? 6.625 26.266 -1.481 1 95.5 43 ASN B N 1
ATOM 1421 C CA . ASN B 1 43 ? 7.91 26.453 -0.818 1 95.5 43 ASN B CA 1
ATOM 1422 C C . ASN B 1 43 ? 7.742 27 0.594 1 95.5 43 ASN B C 1
ATOM 1424 O O . ASN B 1 43 ? 7.117 28.047 0.784 1 95.5 43 ASN B O 1
ATOM 1428 N N . ALA B 1 44 ? 8.297 26.234 1.499 1 94.69 44 ALA B N 1
ATOM 1429 C CA . ALA B 1 44 ? 8.094 26.641 2.885 1 94.69 44 ALA B CA 1
ATOM 1430 C C . ALA B 1 44 ? 9.414 27.047 3.535 1 94.69 44 ALA B C 1
ATOM 1432 O O . ALA B 1 44 ? 10.484 26.594 3.115 1 94.69 44 ALA B O 1
ATOM 1433 N N . ILE B 1 45 ? 9.25 27.938 4.488 1 95.31 45 ILE B N 1
ATOM 1434 C CA . ILE B 1 45 ? 10.391 28.359 5.289 1 95.31 45 ILE B CA 1
ATOM 1435 C C . ILE B 1 45 ? 10.391 27.625 6.625 1 95.31 45 ILE B C 1
ATOM 1437 O O . ILE B 1 45 ? 9.328 27.312 7.168 1 95.31 45 ILE B O 1
ATOM 1441 N N . THR B 1 46 ? 11.617 27.438 7.066 1 96.19 46 THR B N 1
ATOM 1442 C CA . THR B 1 46 ? 11.789 26.766 8.352 1 96.19 46 THR B CA 1
ATOM 1443 C C . THR B 1 46 ? 10.922 27.422 9.422 1 96.19 46 THR B C 1
ATOM 1445 O O . THR B 1 46 ? 10.852 28.656 9.508 1 96.19 46 THR B O 1
ATOM 1448 N N . GLY B 1 47 ? 10.188 26.594 10.203 1 96.12 47 GLY B N 1
ATOM 1449 C CA . GLY B 1 47 ? 9.406 27.094 11.32 1 96.12 47 GLY B CA 1
ATOM 1450 C C . GLY B 1 47 ? 7.934 27.25 10.984 1 96.12 47 GLY B C 1
ATOM 1451 O O . GLY B 1 47 ? 7.102 27.406 11.883 1 96.12 47 GLY B O 1
ATOM 1452 N N . MET B 1 48 ? 7.559 27.156 9.734 1 96.06 48 MET B N 1
ATOM 1453 C CA . MET B 1 48 ? 6.172 27.375 9.328 1 96.06 48 MET B CA 1
ATOM 1454 C C . MET B 1 48 ? 5.422 26.047 9.227 1 96.06 48 MET B C 1
ATOM 1456 O O . MET B 1 48 ? 5.969 24.984 9.555 1 96.06 48 MET B O 1
ATOM 1460 N N . GLU B 1 49 ? 4.133 26.203 8.938 1 97.88 49 GLU B N 1
ATOM 1461 C CA . GLU B 1 49 ? 3.303 25.016 8.68 1 97.88 49 GLU B CA 1
ATOM 1462 C C . GLU B 1 49 ? 3.141 24.781 7.184 1 97.88 49 GLU B C 1
ATOM 1464 O O . GLU B 1 49 ? 3.086 25.719 6.395 1 97.88 49 GLU B O 1
ATOM 1469 N N . VAL B 1 50 ? 3.189 23.562 6.859 1 98.44 50 VAL B N 1
ATOM 1470 C CA . VAL B 1 50 ? 2.945 23.188 5.473 1 98.44 50 VAL B CA 1
ATOM 1471 C C . VAL B 1 50 ? 1.886 22.094 5.418 1 98.44 50 VAL B C 1
ATOM 1473 O O . VAL B 1 50 ? 1.914 21.141 6.215 1 98.44 50 VAL B O 1
ATOM 1476 N N . LEU B 1 51 ? 0.939 22.219 4.527 1 98.5 51 LEU B N 1
ATOM 1477 C CA . LEU B 1 51 ? -0.131 21.234 4.344 1 98.5 51 LEU B CA 1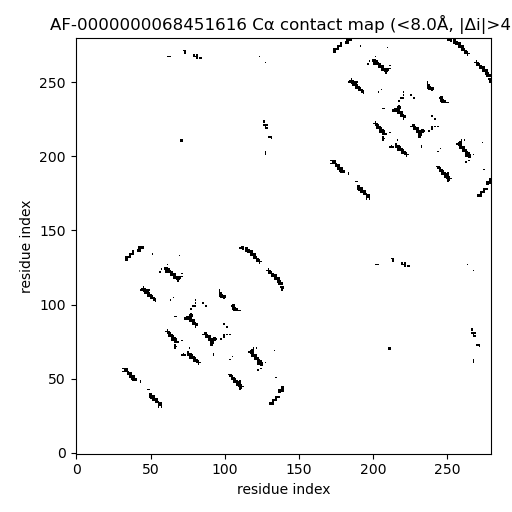
ATOM 1478 C C . LEU B 1 51 ? 0.04 20.484 3.029 1 98.5 51 LEU B C 1
ATOM 1480 O O . LEU B 1 51 ? 0.181 21.109 1.97 1 98.5 51 LEU B O 1
ATOM 1484 N N . LEU B 1 52 ? 0.156 19.203 3.113 1 98.56 52 LEU B N 1
ATOM 1485 C CA . LEU B 1 52 ? -0.07 18.391 1.926 1 98.56 52 LEU B CA 1
ATOM 1486 C C . LEU B 1 52 ? -1.561 18.156 1.707 1 98.56 52 LEU B C 1
ATOM 1488 O O . LEU B 1 52 ? -2.146 17.266 2.326 1 98.56 52 LEU B O 1
ATOM 1492 N N . PHE B 1 53 ? -2.082 18.891 0.829 1 98.25 53 PHE B N 1
ATOM 1493 C CA . PHE B 1 53 ? -3.516 18.891 0.562 1 98.25 53 PHE B CA 1
ATOM 1494 C C . PHE B 1 53 ? -3.877 17.844 -0.476 1 98.25 53 PHE B C 1
ATOM 1496 O O . PHE B 1 53 ? -3.227 17.734 -1.519 1 98.25 53 PHE B O 1
ATOM 1503 N N . VAL B 1 54 ? -4.891 17.094 -0.189 1 97.56 54 VAL B N 1
ATOM 1504 C CA . VAL B 1 54 ? -5.281 15.992 -1.064 1 97.56 54 VAL B CA 1
ATOM 1505 C C . VAL B 1 54 ? -6.59 16.344 -1.776 1 97.56 54 VAL B C 1
ATOM 1507 O O . VAL B 1 54 ? -7.555 16.766 -1.141 1 97.56 54 VAL B O 1
ATOM 1510 N N . TYR B 1 55 ? -6.5 16.062 -3.115 1 94.19 55 TYR B N 1
ATOM 1511 C CA . TYR B 1 55 ? -7.688 16.25 -3.941 1 94.19 55 TYR B CA 1
ATOM 1512 C C . TYR B 1 55 ? -8.141 14.922 -4.543 1 94.19 55 TYR B C 1
ATOM 1514 O O . TYR B 1 55 ? -7.359 13.969 -4.633 1 94.19 55 TYR B O 1
ATOM 1522 N N . ASN B 1 56 ? -9.367 14.836 -4.93 1 93.38 56 ASN B N 1
ATOM 1523 C CA . ASN B 1 56 ? -9.93 13.758 -5.742 1 93.38 56 ASN B CA 1
ATOM 1524 C C . ASN B 1 56 ? -9.844 12.414 -5.023 1 93.38 56 ASN B C 1
ATOM 1526 O O . ASN B 1 56 ? -9.414 11.422 -5.609 1 93.38 56 ASN B O 1
ATOM 1530 N N . LEU B 1 57 ? -10.195 12.438 -3.779 1 93.5 57 LEU B N 1
ATOM 1531 C CA . LEU B 1 57 ? -10.336 11.148 -3.109 1 93.5 57 LEU B CA 1
ATOM 1532 C C . LEU B 1 57 ? -11.586 10.422 -3.586 1 93.5 57 LEU B C 1
ATOM 1534 O O . LEU B 1 57 ? -12.609 11.047 -3.863 1 93.5 57 LEU B O 1
ATOM 1538 N N . PRO B 1 58 ? -11.469 9.148 -3.697 1 91.44 58 PRO B N 1
ATOM 1539 C CA . PRO B 1 58 ? -12.633 8.398 -4.18 1 91.44 58 PRO B CA 1
ATOM 1540 C C . PRO B 1 58 ? -13.805 8.445 -3.203 1 91.44 58 PRO B C 1
ATOM 1542 O O . PRO B 1 58 ? -13.609 8.586 -1.994 1 91.44 58 PRO B O 1
ATOM 1545 N N . GLU B 1 59 ? -15.023 8.281 -3.701 1 89.56 59 GLU B N 1
ATOM 1546 C CA . GLU B 1 59 ? -16.234 8.305 -2.889 1 89.56 59 GLU B CA 1
ATOM 1547 C C . GLU B 1 59 ? -16.328 7.074 -1.991 1 89.56 59 GLU B C 1
ATOM 1549 O O . GLU B 1 59 ? -16.922 7.125 -0.913 1 89.56 59 GLU B O 1
ATOM 1554 N N . ASP B 1 60 ? -15.742 6.031 -2.438 1 89.94 60 ASP B N 1
ATOM 1555 C CA . ASP B 1 60 ? -15.812 4.789 -1.673 1 89.94 60 ASP B CA 1
ATOM 1556 C C . ASP B 1 60 ? -14.531 4.566 -0.869 1 89.94 60 ASP B C 1
ATOM 1558 O O . ASP B 1 60 ? -14.047 3.439 -0.763 1 89.94 60 ASP B O 1
ATOM 1562 N N . LEU B 1 61 ? -14.055 5.59 -0.393 1 90.94 61 LEU B N 1
ATOM 1563 C CA . LEU B 1 61 ? -12.844 5.555 0.426 1 90.94 61 LEU B CA 1
ATOM 1564 C C . LEU B 1 61 ? -13.078 4.734 1.692 1 90.94 61 LEU B C 1
ATOM 1566 O O . LEU B 1 61 ? -14.078 4.918 2.383 1 90.94 61 LEU B O 1
ATOM 1570 N N . ALA B 1 62 ? -12.227 3.836 1.949 1 90.69 62 ALA B N 1
ATOM 1571 C CA . ALA B 1 62 ? -12.227 3.092 3.205 1 90.69 62 ALA B CA 1
ATOM 1572 C C . ALA B 1 62 ? -11.227 3.676 4.191 1 90.69 62 ALA B C 1
ATOM 1574 O O . ALA B 1 62 ? -11.422 3.6 5.406 1 90.69 62 ALA B O 1
ATOM 1575 N N . GLY B 1 63 ? -10.102 4.148 3.635 1 92.81 63 GLY B N 1
ATOM 1576 C CA . GLY B 1 63 ? -9.078 4.758 4.465 1 92.81 63 GLY B CA 1
ATOM 1577 C C . GLY B 1 63 ? -7.891 5.266 3.666 1 92.81 63 GLY B C 1
ATOM 1578 O O . GLY B 1 63 ? -7.844 5.109 2.443 1 92.81 63 GLY B O 1
ATOM 1579 N N . CYS B 1 64 ? -6.977 5.875 4.336 1 96.5 64 CYS B N 1
ATOM 1580 C CA . CYS B 1 64 ? -5.738 6.328 3.707 1 96.5 64 CYS B CA 1
ATOM 1581 C C . CYS B 1 64 ? -4.594 6.336 4.711 1 96.5 64 CYS B C 1
ATOM 1583 O O . CYS B 1 64 ? -4.816 6.223 5.918 1 96.5 64 CYS B O 1
ATOM 1585 N N . ALA B 1 65 ? -3.416 6.395 4.219 1 96.75 65 ALA B N 1
ATOM 1586 C CA . ALA B 1 65 ? -2.209 6.418 5.043 1 96.75 65 ALA B CA 1
ATOM 1587 C C . ALA B 1 65 ? -1.092 7.195 4.352 1 96.75 65 ALA B C 1
ATOM 1589 O O . ALA B 1 65 ? -0.993 7.195 3.125 1 96.75 65 ALA B O 1
ATOM 1590 N N . TRP B 1 66 ? -0.31 7.867 5.156 1 97.94 66 TRP B N 1
ATOM 1591 C CA . TRP B 1 66 ? 0.835 8.617 4.652 1 97.94 66 TRP B CA 1
ATOM 1592 C C . TRP B 1 66 ? 2.145 7.949 5.059 1 97.94 66 TRP B C 1
ATOM 1594 O O . TRP B 1 66 ? 2.289 7.488 6.191 1 97.94 66 TRP B O 1
ATOM 1604 N N . TYR B 1 67 ? 3.068 7.992 4.164 1 97.44 67 TYR B N 1
ATOM 1605 C CA . TYR B 1 67 ? 4.402 7.438 4.375 1 97.44 67 TYR B CA 1
ATOM 1606 C C . TYR B 1 67 ? 5.477 8.438 3.977 1 97.44 67 TYR B C 1
ATOM 1608 O O . TYR B 1 67 ? 5.332 9.148 2.98 1 97.44 67 TYR B O 1
ATOM 1616 N N . LYS 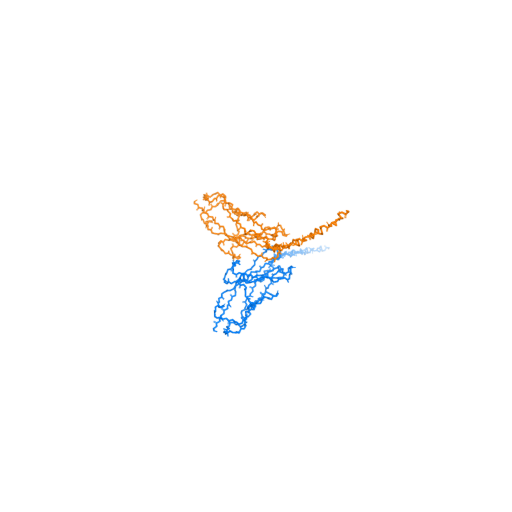B 1 68 ? 6.488 8.391 4.82 1 97.81 68 LYS B N 1
ATOM 1617 C CA . LYS B 1 68 ? 7.664 9.133 4.375 1 97.81 68 LYS B CA 1
ATOM 1618 C C . LYS B 1 68 ? 8.328 8.453 3.184 1 97.81 68 LYS B C 1
ATOM 1620 O O . LYS B 1 68 ? 8.438 7.223 3.148 1 97.81 68 LYS B O 1
ATOM 1625 N N . GLY B 1 69 ? 8.68 9.32 2.174 1 96.5 69 GLY B N 1
ATOM 1626 C CA . GLY B 1 69 ? 9.367 8.773 1.018 1 96.5 69 GLY B CA 1
ATOM 1627 C C . GLY B 1 69 ? 8.461 8.57 -0.18 1 96.5 69 GLY B C 1
ATOM 1628 O O . GLY B 1 69 ? 7.312 9.031 -0.182 1 96.5 69 GLY B O 1
ATOM 1629 N N . ASP B 1 70 ? 8.945 7.906 -1.218 1 95.06 70 ASP B N 1
ATOM 1630 C CA . ASP B 1 70 ? 8.219 7.77 -2.479 1 95.06 70 ASP B CA 1
ATOM 1631 C C . ASP B 1 70 ? 7.648 6.359 -2.631 1 95.06 70 ASP B C 1
ATOM 1633 O O . ASP B 1 70 ? 7.34 5.926 -3.742 1 95.06 70 ASP B O 1
ATOM 1637 N N . LYS B 1 71 ? 7.578 5.617 -1.468 1 91.44 71 LYS B N 1
ATOM 1638 C CA . LYS B 1 71 ? 7.039 4.262 -1.499 1 91.44 71 LYS B CA 1
ATOM 1639 C C . LYS B 1 71 ? 6.227 3.963 -0.241 1 91.44 71 LYS B C 1
ATOM 1641 O O . LYS B 1 71 ? 6.316 4.695 0.748 1 91.44 71 LYS B O 1
ATOM 1646 N N . VAL B 1 72 ? 5.422 2.941 -0.377 1 93.88 72 VAL B N 1
ATOM 1647 C CA . VAL B 1 72 ? 4.688 2.449 0.785 1 93.88 72 VAL B CA 1
ATOM 1648 C C . VAL B 1 72 ? 5.574 1.508 1.596 1 93.88 72 VAL B C 1
ATOM 1650 O O . VAL B 1 72 ? 5.871 0.393 1.158 1 93.88 72 VAL B O 1
ATOM 1653 N N . ASP B 1 73 ? 6.043 2.021 2.66 1 90.88 73 ASP B N 1
ATOM 1654 C CA . ASP B 1 73 ? 6.844 1.261 3.617 1 90.88 73 ASP B CA 1
ATOM 1655 C C . ASP B 1 73 ? 6.285 1.398 5.031 1 90.88 73 ASP B C 1
ATOM 1657 O O . ASP B 1 73 ? 6.406 2.455 5.652 1 90.88 73 ASP B O 1
ATOM 1661 N N . PRO B 1 74 ? 5.781 0.291 5.559 1 89 74 PRO B N 1
ATOM 1662 C CA . PRO B 1 74 ? 5.141 0.373 6.871 1 89 74 PRO B CA 1
ATOM 1663 C C . PRO B 1 74 ? 6.07 0.924 7.949 1 89 74 PRO B C 1
ATOM 1665 O O . PRO B 1 74 ? 5.609 1.545 8.914 1 89 74 PRO B O 1
ATOM 1668 N N . LYS B 1 75 ? 7.355 0.82 7.789 1 89.88 75 LYS B N 1
ATOM 1669 C CA . LYS B 1 75 ? 8.312 1.327 8.766 1 89.88 75 LYS B CA 1
ATOM 1670 C C . LYS B 1 75 ? 8.367 2.852 8.742 1 89.88 75 LYS B C 1
ATOM 1672 O O . LYS B 1 75 ? 8.836 3.477 9.695 1 89.88 75 LYS B O 1
ATOM 1677 N N . LEU B 1 76 ? 7.902 3.393 7.652 1 95.56 76 LEU B N 1
ATOM 1678 C CA . LEU B 1 76 ? 7.977 4.84 7.48 1 95.56 76 LEU B CA 1
ATOM 1679 C C . LEU B 1 76 ? 6.582 5.453 7.434 1 95.56 76 LEU B C 1
ATOM 1681 O O . LEU B 1 76 ? 6.398 6.547 6.891 1 95.56 76 LEU B O 1
ATOM 1685 N N . GLU B 1 77 ? 5.629 4.719 7.969 1 95.62 77 GLU B N 1
ATOM 1686 C CA . GLU B 1 77 ? 4.266 5.238 8.039 1 95.62 77 GLU B CA 1
ATOM 1687 C C . GLU B 1 77 ? 4.168 6.391 9.039 1 95.62 77 GLU B C 1
ATOM 1689 O O . GLU B 1 77 ? 4.664 6.289 10.164 1 95.62 77 GLU B O 1
ATOM 1694 N N . ILE B 1 78 ? 3.594 7.441 8.57 1 98 78 ILE B N 1
ATOM 1695 C CA . ILE B 1 78 ? 3.385 8.594 9.445 1 98 78 ILE B CA 1
ATOM 1696 C C . ILE B 1 78 ? 2.09 8.414 10.234 1 98 78 ILE B C 1
ATOM 1698 O O . ILE B 1 78 ? 2.109 8.352 11.469 1 98 78 ILE B O 1
ATOM 1702 N N . ALA B 1 79 ? 0.969 8.211 9.531 1 96.94 79 ALA B N 1
ATOM 1703 C CA . ALA B 1 79 ? -0.337 8.039 10.156 1 96.94 79 ALA B CA 1
ATOM 1704 C C . ALA B 1 79 ? -1.354 7.477 9.172 1 96.94 79 ALA B C 1
ATOM 1706 O O . ALA B 1 79 ? -1.172 7.578 7.957 1 96.94 79 ALA B O 1
ATOM 1707 N N . SER B 1 80 ? -2.348 6.855 9.711 1 95.31 80 SER B N 1
ATOM 1708 C CA . SER B 1 80 ? -3.438 6.312 8.906 1 95.31 80 SER B CA 1
ATOM 1709 C C . SER B 1 80 ? -4.797 6.688 9.484 1 95.31 80 SER B C 1
ATOM 1711 O O . SER B 1 80 ? -4.898 7.012 10.672 1 95.31 80 SER B O 1
ATOM 1713 N N . PHE B 1 81 ? -5.719 6.785 8.633 1 94.56 81 PHE B N 1
ATOM 1714 C CA . PHE B 1 81 ? -7.102 7.07 8.992 1 94.56 81 PHE B CA 1
ATOM 1715 C C . PHE B 1 81 ? -8.039 6.027 8.391 1 94.56 81 PHE B C 1
ATOM 1717 O O . PHE B 1 81 ? -7.941 5.699 7.207 1 94.56 81 PHE B O 1
ATOM 1724 N N . GLY B 1 82 ? -8.906 5.492 9.219 1 92.81 82 GLY B N 1
ATOM 1725 C CA . GLY B 1 82 ? -9.945 4.578 8.789 1 92.81 82 GLY B CA 1
ATOM 1726 C C . GLY B 1 82 ? -11.344 5.172 8.883 1 92.81 82 GLY B C 1
ATOM 1727 O O . GLY B 1 82 ? -11.75 5.633 9.945 1 92.81 82 GLY B O 1
ATOM 1728 N N . ILE B 1 83 ? -12 5.07 7.832 1 89.94 83 ILE B N 1
ATOM 1729 C CA . ILE B 1 83 ? -13.328 5.68 7.777 1 89.94 83 ILE B CA 1
ATOM 1730 C C . ILE B 1 83 ? -14.281 4.918 8.688 1 89.94 83 ILE B C 1
ATOM 1732 O O . ILE B 1 83 ? -15.078 5.523 9.414 1 89.94 83 ILE B O 1
ATOM 1736 N N . ASN B 1 84 ? -14.164 3.635 8.711 1 84.88 84 ASN B N 1
ATOM 1737 C CA . ASN B 1 84 ? -15.07 2.809 9.5 1 84.88 84 ASN B CA 1
ATOM 1738 C C . ASN B 1 84 ? -14.922 3.084 10.992 1 84.88 84 ASN B C 1
ATOM 1740 O O . ASN B 1 84 ? -15.914 3.1 11.727 1 84.88 84 ASN B O 1
ATOM 1744 N N . THR B 1 85 ? -13.742 3.295 11.391 1 87.75 85 THR B N 1
ATOM 1745 C CA . THR B 1 85 ? -13.492 3.504 12.812 1 87.75 85 THR B CA 1
ATOM 1746 C C . THR B 1 85 ? -13.445 4.996 13.141 1 87.75 85 THR B C 1
ATOM 1748 O O . THR B 1 85 ? -13.547 5.383 14.305 1 87.75 85 THR B O 1
ATOM 1751 N N . SER B 1 86 ? -13.367 5.84 12.117 1 91.62 86 SER B N 1
ATOM 1752 C CA . SER B 1 86 ? -13.188 7.277 12.281 1 91.62 86 SER B CA 1
ATOM 1753 C C . SER B 1 86 ? -12.016 7.582 13.211 1 91.62 86 SER B C 1
ATOM 1755 O O . SER B 1 86 ? -12.086 8.492 14.039 1 91.62 86 SER B O 1
ATOM 1757 N N . LYS B 1 87 ? -10.984 6.789 13.078 1 91.25 87 LYS B N 1
ATOM 1758 C CA . LYS B 1 87 ? -9.828 6.934 13.945 1 91.25 87 LYS B CA 1
ATOM 1759 C C . LYS B 1 87 ? -8.555 7.191 13.141 1 91.25 87 LYS B C 1
ATOM 1761 O O . LYS B 1 87 ? -8.383 6.637 12.047 1 91.25 87 LYS B O 1
ATOM 1766 N N . ILE B 1 88 ? -7.789 8.008 13.727 1 93.62 88 ILE B N 1
ATOM 1767 C CA . ILE B 1 88 ? -6.445 8.242 13.211 1 93.62 88 ILE B CA 1
ATOM 1768 C C . ILE B 1 88 ? -5.434 7.434 14.023 1 93.62 88 ILE B C 1
ATOM 1770 O O . ILE B 1 88 ? -5.445 7.473 15.258 1 93.62 88 ILE B O 1
ATOM 1774 N N . THR B 1 89 ? -4.625 6.703 13.391 1 93.19 89 THR B N 1
ATOM 1775 C CA . THR B 1 89 ? -3.609 5.883 14.039 1 93.19 89 THR B CA 1
ATOM 1776 C C . THR B 1 89 ? -2.209 6.352 13.648 1 93.19 89 THR B C 1
ATOM 1778 O O . THR B 1 89 ? -1.848 6.324 12.469 1 93.19 89 THR B O 1
ATOM 1781 N N . PRO B 1 90 ? -1.416 6.73 14.664 1 95.38 90 PRO B N 1
ATOM 1782 C CA . PRO B 1 90 ? -0.038 7.117 14.359 1 95.38 90 PRO B CA 1
ATOM 1783 C C . PRO B 1 90 ? 0.84 5.926 13.984 1 95.38 90 PRO B C 1
ATOM 1785 O O . PRO B 1 90 ? 0.681 4.836 14.539 1 95.38 90 PRO B O 1
ATOM 1788 N N . GLY B 1 91 ? 1.713 6.137 12.977 1 94.81 91 GLY B N 1
ATOM 1789 C CA . GLY B 1 91 ? 2.697 5.129 12.617 1 94.81 91 GLY B CA 1
ATOM 1790 C C . GLY B 1 91 ? 4.055 5.363 13.25 1 94.81 91 GLY B C 1
ATOM 1791 O O . GLY B 1 91 ? 4.207 6.266 14.078 1 94.81 91 GLY B O 1
ATOM 1792 N N . PRO B 1 92 ? 5.004 4.484 12.891 1 94.69 92 PRO B N 1
ATOM 1793 C CA . PRO B 1 92 ? 6.34 4.582 13.484 1 94.69 92 PRO B CA 1
ATOM 1794 C C . PRO B 1 92 ? 7.023 5.914 13.188 1 94.69 92 PRO B C 1
ATOM 1796 O O . PRO B 1 92 ? 7.855 6.371 13.977 1 94.69 92 PRO B O 1
ATOM 1799 N N . ALA B 1 93 ? 6.668 6.582 12.102 1 97 93 ALA B N 1
ATOM 1800 C CA . ALA B 1 93 ? 7.34 7.812 11.703 1 97 93 ALA B CA 1
ATOM 1801 C C . ALA B 1 93 ? 6.547 9.039 12.141 1 97 93 ALA B C 1
ATOM 1803 O O . ALA B 1 93 ? 6.871 10.164 11.758 1 97 93 ALA B O 1
ATOM 1804 N N . TYR B 1 94 ? 5.52 8.789 12.938 1 97.75 94 TYR B N 1
ATOM 1805 C CA . TYR B 1 94 ? 4.68 9.898 13.391 1 97.75 94 TYR B CA 1
ATOM 1806 C C . TYR B 1 94 ? 5.402 10.742 14.43 1 97.75 94 TYR B C 1
ATOM 1808 O O . TYR B 1 94 ? 6.117 10.219 15.281 1 97.75 94 TYR B O 1
ATOM 1816 N N . THR B 1 95 ? 5.285 12.016 14.375 1 96.75 95 THR B N 1
ATOM 1817 C CA . THR B 1 95 ? 5.727 12.945 15.414 1 96.75 95 THR B CA 1
ATOM 1818 C C . THR B 1 95 ? 4.621 13.938 15.758 1 96.75 95 THR B C 1
ATOM 1820 O O . THR B 1 95 ? 3.613 14.023 15.055 1 96.75 95 THR B O 1
ATOM 1823 N N . SER B 1 96 ? 4.824 14.656 16.875 1 95.56 96 SER B N 1
ATOM 1824 C CA . SER B 1 96 ? 3.85 15.648 17.312 1 95.56 96 SER B CA 1
ATOM 1825 C C . SER B 1 96 ? 3.707 16.766 16.281 1 95.56 96 SER B C 1
ATOM 1827 O O . SER B 1 96 ? 2.754 17.547 16.344 1 95.56 96 SER B O 1
ATOM 1829 N N . GLN B 1 97 ? 4.648 16.891 15.359 1 96.69 97 GLN B N 1
ATOM 1830 C CA . GLN B 1 97 ? 4.617 17.922 14.336 1 96.69 97 GLN B CA 1
ATOM 1831 C C . GLN B 1 97 ? 3.623 17.578 13.227 1 96.69 97 GLN B C 1
ATOM 1833 O O . GLN B 1 97 ? 3.283 18.422 12.406 1 96.69 97 GLN B O 1
ATOM 1838 N N . HIS B 1 98 ? 3.154 16.375 13.227 1 98.31 98 HIS B N 1
ATOM 1839 C CA . HIS B 1 98 ? 2.219 15.93 12.195 1 98.31 98 HIS B CA 1
ATOM 1840 C C . HIS B 1 98 ? 0.778 16.016 12.68 1 98.31 98 HIS B C 1
ATOM 1842 O O . HIS B 1 98 ? 0.495 15.75 13.852 1 98.31 98 HIS B O 1
ATOM 1848 N N . LYS B 1 99 ? -0.066 16.391 11.805 1 97.81 99 LYS B N 1
ATOM 1849 C CA . LYS B 1 99 ? -1.505 16.297 12.031 1 97.81 99 LYS B CA 1
ATOM 1850 C C . LYS B 1 99 ? -2.229 15.797 10.781 1 97.81 99 LYS B C 1
ATOM 1852 O O . LYS B 1 99 ? -2.211 16.453 9.742 1 97.81 99 LYS B O 1
ATOM 1857 N N . LEU B 1 100 ? -2.84 14.641 10.961 1 97.62 100 LEU B N 1
ATOM 1858 C CA . LEU B 1 100 ? -3.645 14.078 9.875 1 97.62 100 LEU B CA 1
ATOM 1859 C C . LEU B 1 100 ? -5.102 14.508 10.008 1 97.62 100 LEU B C 1
ATOM 1861 O O . LEU B 1 100 ? -5.668 14.469 11.109 1 97.62 100 LEU B O 1
ATOM 1865 N N . TYR B 1 101 ? -5.656 14.922 8.867 1 96.62 101 TYR B N 1
ATOM 1866 C CA . TYR B 1 101 ? -7.055 15.336 8.859 1 96.62 101 TYR B CA 1
ATOM 1867 C C . TYR B 1 101 ? -7.941 14.266 8.242 1 96.62 101 TYR B C 1
ATOM 1869 O O . TYR B 1 101 ? -7.488 13.477 7.406 1 96.62 101 TYR B O 1
ATOM 1877 N N . PRO B 1 102 ? -9.219 14.266 8.562 1 91.69 102 PRO B N 1
ATOM 1878 C CA . PRO B 1 102 ? -10.148 13.266 8.023 1 91.69 102 PRO B CA 1
ATOM 1879 C C . PRO B 1 102 ? -10.32 13.375 6.512 1 91.69 102 PRO B C 1
ATOM 1881 O O . PRO B 1 102 ? -10.766 12.414 5.871 1 91.69 102 PRO B O 1
ATOM 1884 N N . ASP B 1 103 ? -9.945 14.484 5.953 1 92.69 103 ASP B N 1
ATOM 1885 C CA . ASP B 1 103 ? -10.062 14.641 4.504 1 92.69 103 ASP B CA 1
ATOM 1886 C C . ASP B 1 103 ? -8.82 14.102 3.795 1 92.69 103 ASP B C 1
ATOM 1888 O O . ASP B 1 103 ? -8.695 14.227 2.576 1 92.69 103 ASP B O 1
ATOM 1892 N N . GLY B 1 104 ? -7.938 13.633 4.555 1 95.38 104 GLY B N 1
ATOM 1893 C CA . GLY B 1 104 ? -6.766 12.969 3.998 1 95.38 104 GLY B CA 1
ATOM 1894 C C . GLY B 1 104 ? -5.531 13.852 3.984 1 95.38 104 GLY B C 1
ATOM 1895 O O . GLY B 1 104 ? -4.418 13.359 3.773 1 95.38 104 GLY B O 1
ATOM 1896 N N . SER B 1 105 ? -5.66 15.109 4.215 1 98 105 SER B N 1
ATOM 1897 C CA . SER B 1 105 ? -4.527 16.031 4.172 1 98 105 SER B CA 1
ATOM 1898 C C . SER B 1 105 ? -3.631 15.852 5.395 1 98 105 SER B C 1
ATOM 1900 O O . SER B 1 105 ? -4.094 15.422 6.453 1 98 105 SER B O 1
ATOM 1902 N N . LEU B 1 106 ? -2.391 16.203 5.23 1 98.62 106 LEU B N 1
ATOM 1903 C CA . LEU B 1 106 ? -1.4 16.062 6.293 1 98.62 106 LEU B CA 1
ATOM 1904 C C . LEU B 1 106 ? -0.691 17.391 6.547 1 98.62 106 LEU B C 1
ATOM 1906 O O . LEU B 1 106 ? -0.069 17.953 5.645 1 98.62 106 LEU B O 1
ATOM 1910 N N . LEU B 1 107 ? -0.784 17.828 7.781 1 98.56 107 LEU B N 1
ATOM 1911 C CA . LEU B 1 107 ? -0.155 19.078 8.18 1 98.56 107 LEU B CA 1
ATOM 1912 C C . LEU B 1 107 ? 1.183 18.828 8.859 1 98.56 107 LEU B C 1
ATOM 1914 O O . LEU B 1 107 ? 1.293 17.938 9.703 1 98.56 107 LEU B O 1
ATOM 1918 N N . PHE B 1 108 ? 2.188 19.578 8.43 1 98.44 108 PHE B N 1
ATOM 1919 C CA . PHE B 1 108 ? 3.475 19.656 9.102 1 98.44 108 PHE B CA 1
ATOM 1920 C C . PHE B 1 108 ? 3.613 20.984 9.844 1 98.44 108 PHE B C 1
ATOM 1922 O O . PHE B 1 108 ? 3.504 22.062 9.234 1 98.44 108 PHE B O 1
ATOM 1929 N N . ARG B 1 109 ? 3.857 20.828 11.078 1 97.94 109 ARG B N 1
ATOM 1930 C CA . ARG B 1 109 ? 4.09 22.031 11.875 1 97.94 109 ARG B CA 1
ATOM 1931 C C . ARG B 1 109 ? 5.578 22.234 12.148 1 97.94 109 ARG B C 1
ATOM 1933 O O . ARG B 1 109 ? 6.332 21.266 12.227 1 97.94 109 ARG B O 1
ATOM 1940 N N . ASN B 1 110 ? 5.969 23.453 12.297 1 96.94 110 ASN B N 1
ATOM 1941 C CA . ASN B 1 110 ? 7.348 23.797 12.617 1 96.94 110 ASN B CA 1
ATOM 1942 C C . ASN B 1 110 ? 8.336 23.031 11.75 1 96.94 110 ASN B C 1
ATOM 1944 O O . ASN B 1 110 ? 9.25 22.375 12.258 1 96.94 110 ASN B O 1
ATOM 1948 N N . VAL B 1 111 ? 8.219 23.203 10.453 1 97.75 111 VAL B N 1
ATOM 1949 C CA . VAL B 1 111 ? 8.984 22.391 9.516 1 97.75 111 VAL B CA 1
ATOM 1950 C C . VAL B 1 111 ? 10.453 22.797 9.547 1 97.75 111 VAL B C 1
ATOM 1952 O O . VAL B 1 111 ? 10.766 23.953 9.836 1 97.75 111 VAL B O 1
ATOM 1955 N N . ILE B 1 112 ? 11.328 21.828 9.305 1 96.62 112 ILE B N 1
ATOM 1956 C CA . ILE B 1 112 ? 12.773 22.016 9.211 1 96.62 112 ILE B CA 1
ATOM 1957 C C . ILE B 1 112 ? 13.289 21.438 7.902 1 96.62 112 ILE B C 1
ATOM 1959 O O . ILE B 1 112 ? 12.57 20.688 7.227 1 96.62 112 ILE B O 1
ATOM 1963 N N . PRO B 1 113 ? 14.414 21.75 7.418 1 96.75 113 PRO B N 1
ATOM 1964 C CA . PRO B 1 113 ? 14.938 21.266 6.133 1 96.75 113 PRO B CA 1
ATOM 1965 C C . PRO B 1 113 ? 14.93 19.75 6.02 1 96.75 113 PRO B C 1
ATOM 1967 O O . PRO B 1 113 ? 14.797 19.203 4.918 1 96.75 113 PRO B O 1
ATOM 1970 N N . GLU B 1 114 ? 14.953 19.016 7.109 1 96.06 114 GLU B N 1
ATOM 1971 C CA . GLU B 1 114 ? 14.953 17.562 7.105 1 96.06 114 GLU B CA 1
ATOM 1972 C C . GLU B 1 114 ? 13.602 17 6.656 1 96.06 114 GLU B C 1
ATOM 1974 O O . GLU B 1 114 ? 13.5 15.828 6.297 1 96.06 114 GLU B O 1
ATOM 1979 N N . ASN B 1 115 ? 12.594 17.906 6.711 1 97.56 115 ASN B N 1
ATOM 1980 C CA . ASN B 1 115 ? 11.273 17.484 6.258 1 97.56 115 ASN B CA 1
ATOM 1981 C C . ASN B 1 115 ? 11.172 17.484 4.738 1 97.56 115 ASN B C 1
ATOM 1983 O O . ASN B 1 115 ? 10.25 16.891 4.172 1 97.56 115 ASN B O 1
ATOM 1987 N N . THR B 1 116 ? 12.195 18.109 4.113 1 97.94 116 THR B N 1
ATOM 1988 C CA . THR B 1 116 ? 12.211 18.125 2.652 1 97.94 116 THR B CA 1
ATOM 1989 C C . THR B 1 116 ? 12.273 16.719 2.092 1 97.94 116 THR B C 1
ATOM 1991 O O . THR B 1 116 ? 13.047 15.883 2.568 1 97.94 116 THR B O 1
ATOM 1994 N N . GLY B 1 117 ? 11.469 16.453 1.068 1 97.88 117 GLY B N 1
ATOM 1995 C CA . GLY B 1 117 ? 11.477 15.133 0.437 1 97.88 117 GLY B CA 1
ATOM 1996 C C . GLY B 1 117 ? 10.102 14.695 -0.036 1 97.88 117 GLY B C 1
ATOM 1997 O O . GLY B 1 117 ? 9.195 15.523 -0.169 1 97.88 117 GLY B O 1
ATOM 1998 N N . TYR B 1 118 ? 9.969 13.43 -0.364 1 98 118 TYR B N 1
ATOM 1999 C CA . TYR B 1 118 ? 8.734 12.867 -0.89 1 98 118 TYR B CA 1
ATOM 2000 C C . TYR B 1 118 ? 7.898 12.25 0.226 1 98 118 TYR B C 1
ATOM 2002 O O . TYR B 1 118 ? 8.445 11.781 1.231 1 98 118 TYR B O 1
ATOM 2010 N N . TYR B 1 119 ? 6.668 12.25 -0.018 1 98.44 119 TYR B N 1
ATOM 2011 C CA . TYR B 1 119 ? 5.672 11.602 0.831 1 98.44 119 TYR B CA 1
ATOM 2012 C C . TYR B 1 119 ? 4.629 10.875 -0.009 1 98.44 119 TYR B C 1
ATOM 2014 O O . TYR B 1 119 ? 4.109 11.43 -0.981 1 98.44 119 TYR B O 1
ATOM 2022 N N . THR B 1 120 ? 4.328 9.688 0.342 1 97.12 120 THR B N 1
ATOM 2023 C CA . THR B 1 120 ? 3.402 8.859 -0.425 1 97.12 120 THR B CA 1
ATOM 2024 C C . THR B 1 120 ? 2.074 8.711 0.312 1 97.12 120 THR B C 1
ATOM 2026 O O . THR B 1 120 ? 2.051 8.414 1.508 1 97.12 120 THR B O 1
ATOM 2029 N N . LEU B 1 121 ? 1.008 8.969 -0.379 1 97.75 121 LEU B N 1
ATOM 2030 C CA . LEU B 1 121 ? -0.345 8.719 0.105 1 97.75 121 LEU B CA 1
ATOM 2031 C C . LEU B 1 121 ? -0.882 7.398 -0.443 1 97.75 121 LEU B C 1
ATOM 2033 O O . LEU B 1 121 ? -0.833 7.16 -1.652 1 97.75 121 LEU B O 1
ATOM 2037 N N . LEU B 1 122 ? -1.274 6.523 0.433 1 96.44 122 LEU B N 1
ATOM 2038 C CA . LEU B 1 122 ? -1.983 5.305 0.059 1 96.44 122 LEU B CA 1
ATOM 2039 C C . LEU B 1 122 ? -3.479 5.441 0.327 1 96.44 122 LEU B C 1
ATOM 2041 O O . LEU B 1 122 ? -3.885 5.762 1.446 1 96.44 122 LEU B O 1
ATOM 2045 N N . VAL B 1 123 ? -4.254 5.25 -0.7 1 94.5 123 VAL B N 1
ATOM 2046 C CA . VAL B 1 123 ? -5.707 5.328 -0.606 1 94.5 123 VAL B CA 1
ATOM 2047 C C . VAL B 1 123 ? -6.312 3.936 -0.768 1 94.5 123 VAL B C 1
ATOM 2049 O O . VAL B 1 123 ? -6.055 3.25 -1.76 1 94.5 123 VAL B O 1
ATOM 2052 N N . THR B 1 124 ? -7.059 3.537 0.222 1 91.5 124 THR B N 1
ATOM 2053 C CA . THR B 1 124 ? -7.746 2.252 0.164 1 91.5 124 THR B CA 1
ATOM 2054 C C . THR B 1 124 ? -9.25 2.449 -0.012 1 91.5 124 THR B C 1
ATOM 2056 O O . THR B 1 124 ? -9.867 3.234 0.709 1 91.5 124 THR B O 1
ATOM 2059 N N . ARG B 1 125 ? -9.766 1.692 -0.953 1 89.31 125 ARG B N 1
ATOM 2060 C CA . ARG B 1 125 ? -11.195 1.777 -1.216 1 89.31 125 ARG B CA 1
ATOM 2061 C C . ARG B 1 125 ? -11.953 0.662 -0.501 1 89.31 125 ARG B C 1
ATOM 2063 O O . ARG B 1 125 ? -11.344 -0.276 0.016 1 89.31 125 ARG B O 1
ATOM 2070 N N . LYS B 1 126 ? -13.211 0.787 -0.499 1 85.5 126 LYS B N 1
ATOM 2071 C CA . LYS B 1 126 ? -14.047 -0.171 0.211 1 85.5 126 LYS B CA 1
ATOM 2072 C C . LYS B 1 126 ? -13.945 -1.562 -0.408 1 85.5 126 LYS B C 1
ATOM 2074 O O . LYS B 1 126 ? -14.109 -2.568 0.283 1 85.5 126 LYS B O 1
ATOM 2079 N N . ASN B 1 127 ? -13.641 -1.606 -1.673 1 80.25 127 ASN B N 1
ATOM 2080 C CA . ASN B 1 127 ? -13.492 -2.896 -2.336 1 80.25 127 ASN B CA 1
ATOM 2081 C C . ASN B 1 127 ? -12.07 -3.426 -2.221 1 80.25 127 ASN B C 1
ATOM 2083 O O . ASN B 1 127 ? -11.711 -4.402 -2.877 1 80.25 127 ASN B O 1
ATOM 2087 N N . SER B 1 128 ? -11.211 -2.732 -1.501 1 80.75 128 SER B N 1
ATOM 2088 C CA . SER B 1 128 ? -9.859 -3.141 -1.155 1 80.75 128 SER B CA 1
ATOM 2089 C C . SER B 1 128 ? -8.875 -2.795 -2.268 1 80.75 128 SER B C 1
ATOM 2091 O O . SER B 1 128 ? -7.715 -3.209 -2.23 1 80.75 128 SER B O 1
ATOM 2093 N N . LEU B 1 129 ? -9.422 -2.064 -3.252 1 82.31 129 LEU B N 1
ATOM 2094 C CA . LEU B 1 129 ? -8.492 -1.528 -4.242 1 82.31 129 LEU B CA 1
ATOM 2095 C C . LEU B 1 129 ? -7.691 -0.368 -3.662 1 82.31 129 LEU B C 1
ATOM 2097 O O . LEU B 1 129 ? -8.172 0.34 -2.771 1 82.31 129 LEU B O 1
ATOM 2101 N N . VAL B 1 130 ? -6.469 -0.257 -4.195 1 88.56 130 VAL B N 1
ATOM 2102 C CA . VAL B 1 130 ? -5.633 0.798 -3.631 1 88.56 130 VAL B CA 1
ATOM 2103 C C . VAL B 1 130 ? -5.109 1.696 -4.75 1 88.56 130 VAL B C 1
ATOM 2105 O O . VAL B 1 130 ? -4.926 1.245 -5.883 1 88.56 130 VAL B O 1
ATOM 2108 N N . ASP B 1 131 ? -4.938 3.002 -4.387 1 90.12 131 ASP B N 1
ATOM 2109 C CA . ASP B 1 131 ? -4.258 4 -5.207 1 90.12 131 ASP B CA 1
ATOM 2110 C C . ASP B 1 131 ? -3.164 4.711 -4.414 1 90.12 131 ASP B C 1
ATOM 2112 O O . ASP B 1 131 ? -3.227 4.781 -3.184 1 90.12 131 ASP B O 1
ATOM 2116 N N . THR B 1 132 ? -2.16 5.102 -5.125 1 93.44 132 THR B N 1
ATOM 2117 C CA . THR B 1 132 ? -1.108 5.867 -4.465 1 93.44 132 THR B CA 1
ATOM 2118 C C . THR B 1 132 ? -0.888 7.203 -5.172 1 93.44 132 THR B C 1
ATOM 2120 O O . THR B 1 132 ? -1.211 7.348 -6.352 1 93.44 132 THR B O 1
ATOM 2123 N N . ALA B 1 133 ? -0.437 8.148 -4.449 1 95.5 133 ALA B N 1
ATOM 2124 C CA . ALA B 1 133 ? -0.001 9.453 -4.957 1 95.5 133 ALA B CA 1
ATOM 2125 C C . ALA B 1 133 ? 1.228 9.953 -4.203 1 95.5 133 ALA B C 1
ATOM 2127 O O . ALA B 1 133 ? 1.419 9.617 -3.029 1 95.5 133 ALA B O 1
ATOM 2128 N N . ILE B 1 134 ? 2.08 10.719 -4.863 1 96.25 134 ILE B N 1
ATOM 2129 C CA . ILE B 1 134 ? 3.305 11.211 -4.242 1 96.25 134 ILE B CA 1
ATOM 2130 C C . ILE B 1 134 ? 3.27 12.734 -4.168 1 96.25 134 ILE B C 1
ATOM 2132 O O . ILE B 1 134 ? 2.971 13.398 -5.16 1 96.25 134 ILE B O 1
ATOM 2136 N N . GLY B 1 135 ? 3.428 13.203 -2.984 1 97.31 135 GLY B N 1
ATOM 2137 C CA . GLY B 1 135 ? 3.65 14.625 -2.777 1 97.31 135 GLY B CA 1
ATOM 2138 C C . GLY B 1 135 ? 5.086 14.953 -2.414 1 97.31 135 GLY B C 1
ATOM 2139 O O . GLY B 1 135 ? 5.883 14.062 -2.129 1 97.31 135 GLY B O 1
ATOM 2140 N N . GLU B 1 136 ? 5.387 16.266 -2.5 1 97.81 136 GLU B N 1
ATOM 2141 C CA . GLU B 1 136 ? 6.742 16.703 -2.182 1 97.81 136 GLU B CA 1
ATOM 2142 C C . GLU B 1 136 ? 6.73 17.969 -1.323 1 97.81 136 GLU B C 1
ATOM 2144 O O . GLU B 1 136 ? 5.883 18.844 -1.511 1 97.81 136 GLU B O 1
ATOM 2149 N N . LEU B 1 137 ? 7.695 18.031 -0.369 1 97.81 137 LEU B N 1
ATOM 2150 C CA . LEU B 1 137 ? 7.91 19.234 0.426 1 97.81 137 LEU B CA 1
ATOM 2151 C C . LEU B 1 137 ? 9.273 19.844 0.116 1 97.81 137 LEU B C 1
ATOM 2153 O O . LEU B 1 137 ? 10.258 19.125 -0.036 1 97.81 137 LEU B O 1
ATOM 2157 N N . HIS B 1 138 ? 9.289 21.125 -0.041 1 97.44 138 HIS B N 1
ATOM 2158 C CA . HIS B 1 138 ? 10.508 21.906 -0.188 1 97.44 138 HIS B CA 1
ATOM 2159 C C . HIS B 1 138 ? 10.625 22.953 0.914 1 97.44 138 HIS B C 1
ATOM 2161 O O . HIS B 1 138 ? 9.852 23.922 0.948 1 97.44 138 HIS B O 1
ATOM 2167 N N . ILE B 1 139 ? 11.672 22.734 1.766 1 96.38 139 ILE B N 1
ATOM 2168 C CA . ILE B 1 139 ? 11.852 23.625 2.904 1 96.38 139 ILE B CA 1
ATOM 2169 C C . ILE B 1 139 ? 13.219 24.297 2.822 1 96.38 139 ILE B C 1
ATOM 2171 O O . ILE B 1 139 ? 14.219 23.656 2.52 1 96.38 139 ILE B O 1
ATOM 2175 N N . TYR B 1 140 ? 13.203 25.562 3.008 1 94.69 140 TYR B N 1
ATOM 2176 C CA . TYR B 1 140 ? 14.438 26.344 2.975 1 94.69 140 TYR B CA 1
ATOM 2177 C C . TYR B 1 140 ? 14.703 27.016 4.32 1 94.69 140 TYR B C 1
ATOM 2179 O O . TYR B 1 140 ? 13.766 27.328 5.059 1 94.69 140 TYR B O 1
#